Protein AF-A0A3A9G7F7-F1 (afdb_monomer)

Mean predicted aligned error: 10.97 Å

Structure (mmCIF, N/CA/C/O backbone):
data_AF-A0A3A9G7F7-F1
#
_entry.id   AF-A0A3A9G7F7-F1
#
loop_
_atom_site.group_PDB
_atom_site.id
_atom_site.type_symbol
_atom_site.label_atom_id
_atom_site.label_alt_id
_atom_site.label_comp_id
_atom_site.label_asym_id
_atom_site.label_entity_id
_atom_site.label_seq_id
_atom_site.pdbx_PDB_ins_code
_atom_site.Cartn_x
_atom_site.Cartn_y
_atom_site.Cartn_z
_atom_site.occupancy
_atom_site.B_iso_or_equiv
_atom_site.auth_seq_id
_atom_site.auth_comp_id
_atom_site.auth_asym_id
_atom_site.auth_atom_id
_atom_site.pdbx_PDB_model_num
ATOM 1 N N . MET A 1 1 ? -19.427 12.676 11.613 1.00 82.62 1 MET A N 1
ATOM 2 C CA . MET A 1 1 ? -18.306 11.925 10.996 1.00 82.62 1 MET A CA 1
ATOM 3 C C . MET A 1 1 ? -18.629 11.383 9.606 1.00 82.62 1 MET A C 1
ATOM 5 O O . MET A 1 1 ? -17.908 11.758 8.701 1.00 82.62 1 MET A O 1
ATOM 9 N N . LYS A 1 2 ? -19.712 10.617 9.382 1.00 79.88 2 LYS A N 1
ATOM 10 C CA . LYS A 1 2 ? -20.082 10.117 8.034 1.00 79.88 2 LYS A CA 1
ATOM 11 C C . LYS A 1 2 ? -20.243 11.237 6.985 1.00 79.88 2 LYS A C 1
ATOM 13 O O . LYS A 1 2 ? -19.801 11.097 5.860 1.00 79.88 2 LYS A O 1
ATOM 18 N N . ALA A 1 3 ? -20.790 12.395 7.368 1.00 76.25 3 ALA A N 1
ATOM 19 C CA . ALA A 1 3 ? -20.875 13.561 6.478 1.00 76.25 3 ALA A CA 1
ATOM 20 C C . ALA A 1 3 ? -19.501 14.126 6.054 1.00 76.25 3 ALA A C 1
ATOM 22 O O . ALA A 1 3 ? -19.370 14.633 4.946 1.00 76.25 3 ALA A O 1
ATOM 23 N N . LEU A 1 4 ? -18.474 14.010 6.912 1.00 77.81 4 LEU A N 1
ATOM 24 C CA . LEU A 1 4 ? -17.123 14.516 6.632 1.00 77.81 4 LEU A CA 1
ATOM 25 C C . LEU A 1 4 ? -16.429 13.727 5.518 1.00 77.81 4 LEU A C 1
ATOM 27 O O . LEU A 1 4 ? -15.572 14.265 4.830 1.00 77.81 4 LEU A O 1
ATOM 31 N N . GLU A 1 5 ? -16.830 12.473 5.306 1.00 76.88 5 GLU A N 1
ATOM 32 C CA . GLU A 1 5 ? -16.356 11.666 4.183 1.00 76.88 5 GLU A CA 1
ATOM 33 C C . GLU A 1 5 ? -16.772 12.249 2.830 1.00 76.88 5 GLU A C 1
ATOM 35 O O . GLU A 1 5 ? -15.966 12.244 1.907 1.00 76.88 5 GLU A O 1
ATOM 40 N N . TYR A 1 6 ? -17.984 12.804 2.728 1.00 77.31 6 TYR A N 1
ATOM 41 C CA . TYR A 1 6 ? -18.505 13.370 1.479 1.00 77.31 6 TYR A CA 1
ATOM 42 C C . TYR A 1 6 ? -17.908 14.734 1.124 1.00 77.31 6 TYR A C 1
ATOM 44 O O . TYR A 1 6 ? -17.947 15.133 -0.036 1.00 77.31 6 TYR A O 1
ATOM 52 N N . VAL A 1 7 ? -17.378 15.458 2.111 1.00 81.19 7 VAL A N 1
ATOM 53 C CA . VAL A 1 7 ? -16.738 16.769 1.905 1.00 81.19 7 VAL A CA 1
ATOM 54 C C . VAL A 1 7 ? -15.210 16.691 1.905 1.00 81.19 7 VAL A C 1
ATOM 56 O O . VAL A 1 7 ? -14.546 17.651 1.519 1.00 81.19 7 VAL A O 1
ATOM 59 N N . GLY A 1 8 ? -14.644 15.561 2.338 1.00 79.88 8 GLY A N 1
ATOM 60 C CA . GLY A 1 8 ? -13.214 15.289 2.275 1.00 79.88 8 GLY A CA 1
ATOM 61 C C . GLY A 1 8 ? -12.744 15.032 0.844 1.00 79.88 8 GLY A C 1
ATOM 62 O O . GLY A 1 8 ? -13.485 14.545 -0.006 1.00 79.88 8 GLY A O 1
ATOM 63 N N . THR A 1 9 ? -11.477 15.333 0.579 1.00 88.75 9 THR A N 1
ATOM 64 C CA . THR A 1 9 ? -10.821 15.032 -0.700 1.00 88.75 9 THR A CA 1
ATOM 65 C C . THR A 1 9 ? -9.717 14.000 -0.494 1.00 88.75 9 THR A C 1
ATOM 67 O O . THR A 1 9 ? -9.364 13.664 0.634 1.00 88.75 9 THR A O 1
ATOM 70 N N . ILE A 1 10 ? -9.121 13.511 -1.583 1.00 84.31 10 ILE A N 1
ATOM 71 C CA . ILE A 1 10 ? -7.913 12.674 -1.506 1.00 84.31 10 ILE A CA 1
ATOM 72 C C . ILE A 1 10 ? -6.760 13.442 -0.823 1.00 84.31 10 ILE A C 1
ATOM 74 O O . ILE A 1 10 ? -5.997 12.850 -0.068 1.00 84.31 10 ILE A O 1
ATOM 78 N N . GLY A 1 11 ? -6.649 14.758 -1.052 1.00 86.31 11 GLY A N 1
ATOM 79 C CA . GLY A 1 11 ? -5.634 15.622 -0.428 1.00 86.31 11 GLY A CA 1
ATOM 80 C C . GLY A 1 11 ? -5.865 15.905 1.049 1.00 86.31 11 GLY A C 1
ATOM 81 O O . GLY A 1 11 ? -4.909 16.069 1.801 1.00 86.31 11 GLY A O 1
ATOM 82 N N . ASP A 1 12 ? -7.126 15.935 1.462 1.00 91.94 12 ASP A N 1
ATOM 83 C CA . ASP A 1 12 ? -7.528 16.156 2.843 1.00 91.94 12 ASP A CA 1
ATOM 84 C C . ASP A 1 12 ? -8.773 15.314 3.154 1.00 91.94 12 ASP A C 1
ATOM 86 O O . ASP A 1 12 ? -9.906 15.766 2.944 1.00 91.94 12 ASP A O 1
ATOM 90 N N . PRO A 1 13 ? -8.588 14.074 3.642 1.00 91.75 13 PRO A N 1
ATOM 91 C CA . PRO A 1 13 ? -9.695 13.187 3.974 1.00 91.75 13 PRO A CA 1
ATOM 92 C C . PRO A 1 13 ? -10.395 13.564 5.290 1.00 91.75 13 PRO A C 1
ATOM 94 O O . PRO A 1 13 ? -11.262 12.808 5.733 1.00 91.75 13 PRO A O 1
ATOM 97 N N . ARG A 1 14 ? -10.020 14.684 5.937 1.00 94.31 14 ARG A N 1
ATOM 98 C CA . ARG A 1 14 ? -10.615 15.191 7.187 1.00 94.31 14 ARG A CA 1
ATOM 99 C C . ARG A 1 14 ? -10.543 14.211 8.364 1.00 94.31 14 ARG A C 1
ATOM 101 O O . ARG A 1 14 ? -11.384 14.238 9.261 1.00 94.31 14 ARG A O 1
ATOM 108 N N . VAL A 1 15 ? -9.530 13.338 8.405 1.00 94.94 15 VAL A N 1
ATOM 109 C CA . VAL A 1 15 ? -9.433 12.278 9.430 1.00 94.94 15 VAL A CA 1
ATOM 110 C C . VAL A 1 15 ? -9.343 12.829 10.855 1.00 94.94 15 VAL A C 1
ATOM 112 O O . VAL A 1 15 ? -9.968 12.273 11.756 1.00 9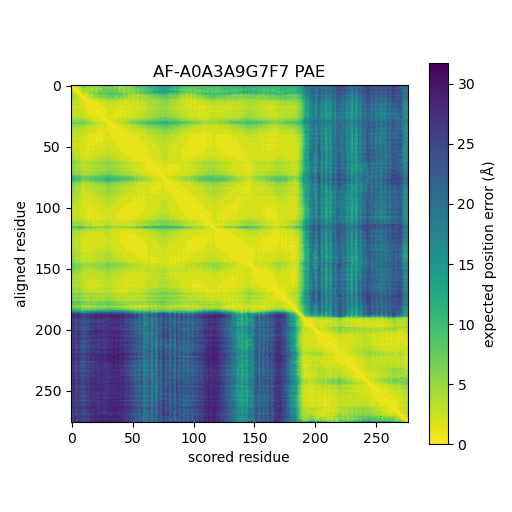4.94 15 VAL A O 1
ATOM 115 N N . GLY A 1 16 ? -8.643 13.946 11.075 1.00 93.75 16 GLY A N 1
ATOM 116 C CA . GLY A 1 16 ? -8.580 14.579 12.400 1.00 93.75 16 GLY A CA 1
ATOM 117 C C . GLY A 1 16 ? -9.956 15.014 12.925 1.00 93.75 16 GLY A C 1
ATOM 118 O O . GLY A 1 16 ? -10.298 14.775 14.088 1.00 93.75 16 GLY A O 1
ATOM 119 N N . GLU A 1 17 ? -10.785 15.587 12.052 1.00 94.69 17 GLU A N 1
ATOM 120 C CA . GLU A 1 17 ? -12.163 15.973 12.375 1.00 94.69 17 GLU A CA 1
ATOM 121 C C . GLU A 1 17 ? -13.053 14.742 12.567 1.00 94.69 17 GLU A C 1
ATOM 123 O O . GLU A 1 17 ? -13.828 14.682 13.518 1.00 94.69 17 GLU A O 1
ATOM 128 N N . VAL A 1 18 ? -12.895 13.718 11.720 1.00 95.88 18 VAL A N 1
ATOM 129 C CA . VAL A 1 18 ? -13.596 12.432 11.851 1.00 95.88 18 VAL A CA 1
ATOM 130 C C . VAL A 1 18 ? -13.351 11.807 13.224 1.00 95.88 18 VAL A C 1
ATOM 132 O O . VAL A 1 18 ? -14.318 11.423 13.884 1.00 95.88 18 VAL A O 1
ATOM 135 N N . VAL A 1 19 ? -12.090 11.750 13.668 1.00 96.62 19 VAL A N 1
ATOM 136 C CA . VAL A 1 19 ? -11.718 11.185 14.972 1.00 96.62 19 VAL A CA 1
ATOM 137 C C . VAL A 1 19 ? -12.281 12.022 16.121 1.00 96.62 19 VAL A C 1
ATOM 139 O O . VAL A 1 19 ? -12.816 11.472 17.083 1.00 96.62 19 VAL A O 1
ATOM 142 N N . THR A 1 20 ? -12.204 13.351 16.023 1.00 96.81 20 THR A N 1
ATOM 143 C CA . THR A 1 20 ? -12.773 14.257 17.033 1.00 96.81 20 THR A CA 1
ATOM 144 C C . THR A 1 20 ? -14.287 14.075 17.149 1.00 96.81 20 THR A C 1
ATOM 146 O O . THR A 1 20 ? -14.810 13.872 18.244 1.00 96.81 20 THR A O 1
ATOM 149 N N . CYS A 1 21 ? -15.004 14.070 16.023 1.00 95.75 21 CYS A N 1
ATOM 150 C CA . CYS A 1 21 ? -16.450 13.881 16.011 1.00 95.75 21 CYS A CA 1
ATOM 151 C C . CYS A 1 21 ? -16.870 12.523 16.578 1.00 95.75 21 CYS A C 1
ATOM 153 O O . CYS A 1 21 ? -17.850 12.469 17.315 1.00 95.75 21 CYS A O 1
ATOM 155 N N . GLY A 1 22 ? -16.174 11.434 16.238 1.00 96.81 22 GLY A N 1
ATOM 156 C CA . GLY A 1 22 ? -16.536 10.115 16.757 1.00 96.81 22 GLY A CA 1
ATOM 157 C C . GLY A 1 22 ? -16.219 9.961 18.247 1.00 96.81 22 GLY A C 1
ATOM 158 O O . GLY A 1 22 ? -17.022 9.387 18.974 1.00 96.81 22 GLY A O 1
ATOM 159 N N . LYS A 1 23 ? -15.124 10.558 18.745 1.00 96.44 23 LYS A N 1
ATOM 160 C CA . LYS A 1 23 ? -14.861 10.636 20.195 1.00 96.44 23 LYS A CA 1
ATOM 161 C C . LYS A 1 23 ? -15.972 11.384 20.932 1.00 96.44 23 LYS A C 1
ATOM 163 O O . LYS A 1 23 ? -16.477 10.881 21.931 1.00 96.44 23 LYS A O 1
ATOM 168 N N . ASN A 1 24 ? -16.397 12.531 20.403 1.00 96.88 24 ASN A N 1
ATOM 169 C CA . ASN A 1 24 ? -17.503 13.295 20.980 1.00 96.88 24 ASN A CA 1
ATOM 170 C C . ASN A 1 24 ? -18.817 12.500 20.939 1.00 96.88 24 ASN A C 1
ATOM 172 O O . ASN A 1 24 ? -19.556 12.506 21.917 1.00 96.88 24 ASN A O 1
ATOM 176 N N . ALA A 1 25 ? -19.093 11.777 19.848 1.00 96.81 25 ALA A N 1
ATOM 177 C CA . ALA A 1 25 ? -20.285 10.935 19.747 1.00 96.81 25 ALA A CA 1
ATOM 178 C C . ALA A 1 25 ? -20.331 9.875 20.860 1.00 96.81 25 ALA A C 1
ATOM 180 O O . ALA A 1 25 ? -21.357 9.734 21.513 1.00 96.81 25 ALA A O 1
ATOM 181 N N . ILE A 1 26 ? -19.212 9.196 21.134 1.00 96.69 26 ILE A N 1
ATOM 182 C CA . ILE A 1 26 ? -19.116 8.214 22.227 1.00 96.69 26 ILE A CA 1
ATOM 183 C C . ILE A 1 26 ? -19.247 8.890 23.598 1.00 96.69 26 ILE A C 1
ATOM 185 O O . ILE A 1 26 ? -19.924 8.376 24.487 1.00 96.69 26 ILE A O 1
ATOM 189 N N . GLN A 1 27 ? -18.588 10.036 23.787 1.00 96.75 27 GLN A N 1
ATOM 190 C CA . GLN A 1 27 ? -18.561 10.741 25.069 1.00 96.75 27 GLN A CA 1
ATOM 191 C C . GLN A 1 27 ? -19.947 11.236 25.495 1.00 96.75 27 GLN A C 1
ATOM 193 O O . GLN A 1 27 ? -20.276 11.154 26.677 1.00 96.75 27 GLN A O 1
ATOM 198 N N . TYR A 1 28 ? -20.727 11.762 24.550 1.00 96.94 28 TYR A N 1
ATOM 199 C CA . TYR A 1 28 ? -22.024 12.387 24.813 1.00 96.94 28 TYR A CA 1
ATOM 200 C C . TYR A 1 28 ? -23.224 11.477 24.508 1.00 96.94 28 TYR A C 1
ATOM 202 O O . TYR A 1 28 ? -24.364 11.930 24.608 1.00 96.94 28 TYR A O 1
ATOM 210 N N . ALA A 1 29 ? -22.995 10.213 24.140 1.00 96.62 29 ALA A N 1
ATOM 211 C CA . ALA A 1 29 ? -24.063 9.225 24.035 1.00 96.62 29 ALA A CA 1
ATOM 212 C C . ALA A 1 29 ? -24.704 8.975 25.410 1.00 96.62 29 ALA A C 1
ATOM 214 O O . ALA A 1 29 ? -24.007 8.913 26.426 1.00 96.62 29 ALA A O 1
ATOM 215 N N . SER A 1 30 ? -26.029 8.811 25.434 1.00 95.75 30 SER A N 1
ATOM 216 C CA . SER A 1 30 ? -26.751 8.378 26.631 1.00 95.75 30 SER A CA 1
ATOM 217 C C . SER A 1 30 ? -26.325 6.963 27.034 1.00 95.75 30 SER A C 1
ATOM 219 O O . SER A 1 30 ? -25.887 6.180 26.187 1.00 95.75 30 SER A O 1
ATOM 221 N N . ASP A 1 31 ? -26.446 6.624 28.320 1.00 95.00 31 ASP A N 1
ATOM 222 C CA . ASP A 1 31 ? -25.946 5.348 28.853 1.00 95.00 31 ASP A CA 1
ATOM 223 C C . ASP A 1 31 ? -26.541 4.125 28.133 1.00 95.00 31 ASP A C 1
ATOM 225 O O . ASP A 1 31 ? -25.825 3.161 27.872 1.00 95.00 31 ASP A O 1
ATOM 229 N N . ASP A 1 32 ? -27.811 4.197 27.722 1.00 95.50 32 ASP A N 1
ATOM 230 C CA . ASP A 1 32 ? -28.508 3.154 26.960 1.00 95.50 32 ASP A CA 1
ATOM 231 C C . ASP A 1 32 ? -27.982 2.976 25.523 1.00 95.50 32 ASP A C 1
ATOM 233 O O . ASP A 1 32 ? -28.138 1.904 24.945 1.00 95.50 32 ASP A O 1
ATOM 237 N N . LYS A 1 33 ? -27.325 3.995 24.950 1.00 95.75 33 LYS A N 1
ATOM 238 C CA . LYS A 1 33 ? -26.822 3.998 23.560 1.00 95.75 33 LYS A CA 1
ATOM 239 C C . LYS A 1 33 ? -25.307 3.977 23.445 1.00 95.75 33 LYS A C 1
ATOM 241 O O . LYS A 1 33 ? -24.770 3.962 22.334 1.00 95.75 33 LYS A O 1
ATOM 246 N N . LYS A 1 34 ? -24.595 4.018 24.567 1.00 94.88 34 LYS A N 1
ATOM 247 C CA . LYS A 1 34 ? -23.146 4.220 24.584 1.00 94.88 34 LYS A CA 1
ATOM 248 C C . LYS A 1 34 ? -22.390 3.090 23.894 1.00 94.88 34 LYS A C 1
ATOM 250 O O . LYS A 1 34 ? -21.516 3.356 23.074 1.00 94.88 34 LYS A O 1
ATOM 255 N N . GLU A 1 35 ? -22.767 1.845 24.174 1.00 94.31 35 GLU A N 1
ATOM 256 C CA . GLU A 1 35 ? -22.143 0.665 23.566 1.00 94.31 35 GLU A CA 1
ATOM 257 C C . GLU A 1 35 ? -22.422 0.575 22.058 1.00 94.31 35 GLU A C 1
ATOM 259 O O . GLU A 1 35 ? -21.514 0.310 21.271 1.00 94.31 35 GLU A O 1
ATOM 264 N N . GLU A 1 36 ? -23.663 0.837 21.639 1.00 95.81 36 GLU A N 1
ATOM 265 C CA . GLU A 1 36 ? -24.046 0.858 20.223 1.00 95.81 36 GLU A CA 1
ATOM 266 C C . GLU A 1 36 ? -23.282 1.950 19.462 1.00 95.81 36 GLU A C 1
ATOM 268 O O . GLU A 1 36 ? -22.672 1.684 18.427 1.00 95.81 36 GLU A O 1
ATOM 273 N N . THR A 1 37 ? -23.232 3.162 20.022 1.00 96.81 37 THR A N 1
ATOM 274 C CA . THR A 1 37 ? -22.519 4.301 19.427 1.00 96.81 37 THR A CA 1
ATOM 275 C C . THR A 1 37 ? -21.027 4.009 19.287 1.00 96.81 37 THR A C 1
ATOM 277 O O . THR A 1 37 ? -20.430 4.277 18.245 1.00 96.81 37 THR A O 1
ATOM 280 N N . GLU A 1 38 ? -20.412 3.431 20.320 1.00 96.44 38 GLU A N 1
ATOM 281 C CA . GLU A 1 38 ? -19.013 3.010 20.284 1.00 96.44 38 GLU A CA 1
ATOM 282 C C . GLU A 1 38 ? -18.758 2.002 19.158 1.00 96.44 38 GLU A C 1
ATOM 284 O O . GLU A 1 38 ? -17.806 2.161 18.385 1.00 96.44 38 GLU A O 1
ATOM 289 N N . LYS A 1 39 ? -19.648 1.012 19.012 1.00 95.75 39 LYS A N 1
ATOM 290 C CA . LYS A 1 39 ? -19.549 0.013 17.950 1.00 95.75 39 LYS A CA 1
ATOM 291 C C . LYS A 1 39 ? -19.606 0.640 16.559 1.00 95.75 39 LYS A C 1
ATOM 293 O O . LYS A 1 39 ? -18.751 0.367 15.714 1.00 95.75 39 LYS A O 1
ATOM 298 N N . GLU A 1 40 ? -20.565 1.531 16.326 1.00 96.50 40 GLU A N 1
ATOM 299 C CA . GLU A 1 40 ? -20.690 2.224 15.043 1.00 96.50 40 GLU A CA 1
ATOM 300 C C . GLU A 1 40 ? -19.460 3.076 14.704 1.00 96.50 40 GLU A C 1
ATOM 302 O O . GLU A 1 40 ? -18.989 3.070 13.561 1.00 96.50 40 GLU A O 1
ATOM 307 N N . VAL A 1 41 ? -18.929 3.806 15.689 1.00 97.88 41 VAL A N 1
ATOM 308 C CA . VAL A 1 41 ? -17.779 4.701 15.508 1.00 97.88 41 VAL A CA 1
ATOM 309 C C . VAL A 1 41 ? -16.519 3.909 15.164 1.00 97.88 41 VAL A C 1
ATOM 311 O O . VAL A 1 41 ? -15.840 4.239 14.188 1.00 97.88 41 VAL A O 1
ATOM 314 N N . TYR A 1 42 ? -16.211 2.849 15.913 1.00 98.12 42 TYR A N 1
ATOM 315 C CA . TYR A 1 42 ? -15.004 2.052 15.676 1.00 98.12 42 TYR A CA 1
ATOM 316 C C . TYR A 1 42 ? -15.081 1.241 14.388 1.00 98.12 42 TYR A C 1
ATOM 318 O O . TYR A 1 42 ? -14.116 1.234 13.618 1.00 98.12 42 TYR A O 1
ATOM 326 N N . LYS A 1 43 ? -16.240 0.647 14.081 1.00 97.62 43 LYS A N 1
ATOM 327 C CA . LYS A 1 43 ? -16.469 0.004 12.784 1.00 97.62 43 LYS A CA 1
ATOM 328 C C . LYS A 1 43 ? -16.236 0.977 11.631 1.00 97.62 43 LYS A C 1
ATOM 330 O O . LYS A 1 43 ? -15.578 0.621 10.650 1.00 97.62 43 LYS A O 1
ATOM 335 N N . TYR A 1 44 ? -16.735 2.208 11.749 1.00 97.56 44 TYR A N 1
ATOM 336 C CA . TYR A 1 44 ? -16.510 3.234 10.736 1.00 97.56 44 TYR A CA 1
ATOM 337 C C . TYR A 1 44 ? -15.027 3.601 10.611 1.00 97.56 44 TYR A C 1
ATOM 339 O O . TYR A 1 44 ? -14.538 3.692 9.489 1.00 97.56 44 TYR A O 1
ATOM 347 N N . TYR A 1 45 ? -14.291 3.780 11.715 1.00 98.25 45 TYR A N 1
ATOM 348 C CA . TYR A 1 45 ? -12.854 4.080 11.646 1.00 98.25 45 TYR A CA 1
ATOM 349 C C . TYR A 1 45 ? -12.072 2.995 10.907 1.00 98.25 45 TYR A C 1
ATOM 351 O O . TYR A 1 45 ? -11.305 3.321 10.004 1.00 98.25 45 TYR A O 1
ATOM 359 N N . LEU A 1 46 ? -12.298 1.721 11.237 1.00 98.56 46 LEU A N 1
ATOM 360 C CA . LEU A 1 46 ? -11.613 0.603 10.582 1.00 98.56 46 LEU A CA 1
ATOM 361 C C . LEU A 1 46 ? -11.995 0.486 9.102 1.00 98.56 46 LEU A C 1
ATOM 363 O O . LEU A 1 46 ? -11.122 0.344 8.249 1.00 98.56 46 LEU A O 1
ATOM 367 N N . SER A 1 47 ? -13.286 0.617 8.786 1.00 97.75 47 SER A N 1
ATOM 368 C CA . SER A 1 47 ? -13.770 0.576 7.399 1.00 97.75 47 SER A CA 1
ATOM 369 C C . SER A 1 47 ? -13.185 1.724 6.578 1.00 97.75 47 SER A C 1
ATOM 371 O O . SER A 1 47 ? -12.721 1.524 5.460 1.00 97.75 47 SER A O 1
ATOM 373 N N . ARG A 1 48 ? -13.135 2.932 7.150 1.00 97.06 48 ARG A N 1
ATOM 374 C CA . ARG A 1 48 ? -12.554 4.100 6.489 1.00 97.06 48 ARG A CA 1
ATOM 375 C C . ARG A 1 48 ? -11.040 3.962 6.332 1.00 97.06 48 ARG A C 1
ATOM 377 O O . ARG A 1 48 ? -10.525 4.332 5.283 1.00 97.06 48 ARG A O 1
ATOM 384 N N . ALA A 1 49 ? -10.334 3.405 7.319 1.00 98.50 49 ALA A N 1
ATOM 385 C CA . ALA A 1 49 ? -8.906 3.103 7.206 1.00 98.50 49 ALA A CA 1
ATOM 386 C C . ALA A 1 49 ? -8.628 2.156 6.030 1.00 98.50 49 ALA A C 1
ATOM 388 O O . ALA A 1 49 ? -7.728 2.422 5.232 1.00 98.50 49 ALA A O 1
ATOM 389 N N . LEU A 1 50 ? -9.441 1.103 5.885 1.00 98.44 50 LEU A N 1
ATOM 390 C CA . LEU A 1 50 ? -9.356 0.179 4.757 1.00 98.44 50 LEU A CA 1
ATOM 391 C C . LEU A 1 50 ? -9.579 0.910 3.429 1.00 98.44 50 LEU A C 1
ATOM 393 O O . LEU A 1 50 ? -8.733 0.818 2.545 1.00 98.44 50 LEU A O 1
ATOM 397 N N . SER A 1 51 ? -10.654 1.696 3.307 1.00 97.25 51 SER A N 1
ATOM 398 C CA . SER A 1 51 ? -10.955 2.451 2.083 1.00 97.25 51 SER A CA 1
ATOM 399 C C . SER A 1 51 ? -9.826 3.402 1.676 1.00 97.25 51 SER A C 1
ATOM 401 O O . SER A 1 51 ? -9.490 3.485 0.497 1.00 97.25 51 SER A O 1
ATOM 403 N N . LEU A 1 52 ? -9.206 4.103 2.633 1.00 97.88 52 LEU A N 1
ATOM 404 C CA . LEU A 1 52 ? -8.073 4.988 2.342 1.00 97.88 52 LEU A CA 1
ATOM 405 C C . LEU A 1 52 ? -6.862 4.214 1.804 1.00 97.88 52 LEU A C 1
ATOM 407 O O . LEU A 1 52 ? -6.225 4.675 0.858 1.00 97.88 52 LEU A O 1
ATOM 411 N N . LEU A 1 53 ? -6.559 3.038 2.365 1.00 98.56 53 LEU A N 1
ATOM 412 C CA . LEU A 1 53 ? -5.473 2.189 1.868 1.00 98.56 53 LEU A CA 1
ATOM 413 C C . LEU A 1 53 ? -5.792 1.565 0.508 1.00 98.56 53 LEU A C 1
ATOM 415 O O . LEU A 1 53 ? -4.885 1.448 -0.312 1.00 98.56 53 LEU A O 1
ATOM 419 N N . VAL A 1 54 ? -7.048 1.196 0.240 1.00 97.81 54 VAL A N 1
ATOM 420 C CA . VAL A 1 54 ? -7.478 0.707 -1.081 1.00 97.81 54 VAL A CA 1
ATOM 421 C C . VAL A 1 54 ? -7.250 1.787 -2.137 1.00 97.81 54 VAL A C 1
ATOM 423 O O . VAL A 1 54 ? -6.533 1.537 -3.100 1.00 97.81 54 VAL A O 1
ATOM 426 N N . ILE A 1 55 ? -7.737 3.012 -1.902 1.00 96.69 55 ILE A N 1
ATOM 427 C CA . ILE A 1 55 ? -7.520 4.154 -2.808 1.00 96.69 55 ILE A CA 1
ATOM 428 C C . ILE A 1 55 ? -6.021 4.401 -3.019 1.00 96.69 55 ILE A C 1
ATOM 430 O O . ILE A 1 55 ? -5.572 4.599 -4.150 1.00 96.69 55 ILE A O 1
ATOM 434 N N . ALA A 1 56 ? -5.236 4.366 -1.935 1.00 98.06 56 ALA A N 1
ATOM 435 C CA . ALA A 1 56 ? -3.791 4.537 -2.012 1.00 98.06 56 ALA A CA 1
ATOM 436 C C . ALA A 1 56 ? -3.125 3.451 -2.868 1.00 98.06 56 ALA A C 1
ATOM 438 O O . ALA A 1 56 ? -2.285 3.750 -3.714 1.00 98.06 56 ALA A O 1
ATOM 439 N N . THR A 1 57 ? -3.529 2.195 -2.680 1.00 97.75 57 THR A N 1
ATOM 440 C CA . THR A 1 57 ? -2.990 1.038 -3.403 1.00 97.75 57 THR A CA 1
ATOM 441 C C . THR A 1 57 ? -3.336 1.101 -4.887 1.00 97.75 57 THR A C 1
ATOM 443 O O . THR A 1 57 ? -2.448 0.957 -5.723 1.00 97.75 57 THR A O 1
ATOM 446 N N . GLU A 1 58 ? -4.596 1.379 -5.230 1.00 95.00 58 GLU A N 1
ATOM 447 C CA . GLU A 1 58 ? -5.045 1.515 -6.621 1.00 95.00 58 GLU A CA 1
ATOM 448 C C . GLU A 1 58 ? -4.238 2.580 -7.367 1.00 95.00 58 GLU A C 1
ATOM 450 O O . GLU A 1 58 ? -3.756 2.340 -8.472 1.00 95.00 58 GLU A O 1
ATOM 455 N N . LYS A 1 59 ? -4.025 3.745 -6.745 1.00 96.62 59 LYS A N 1
ATOM 456 C CA . LYS A 1 59 ? -3.271 4.842 -7.362 1.00 96.62 59 LYS A CA 1
ATOM 457 C C . LYS A 1 59 ? -1.771 4.595 -7.440 1.00 96.62 59 LYS A C 1
ATOM 459 O O . LYS A 1 59 ? -1.141 5.034 -8.399 1.00 96.62 59 LYS A O 1
ATOM 464 N N . ILE A 1 60 ? -1.193 3.891 -6.472 1.00 96.94 60 ILE A N 1
ATOM 465 C CA . ILE A 1 60 ? 0.207 3.463 -6.553 1.00 96.94 60 ILE A CA 1
ATOM 466 C C . ILE A 1 60 ? 0.411 2.449 -7.685 1.00 96.94 60 ILE A C 1
ATOM 468 O O . ILE A 1 60 ? 1.408 2.553 -8.405 1.00 96.94 60 ILE A O 1
ATOM 472 N N . ASN A 1 61 ? -0.540 1.535 -7.880 1.00 91.56 61 ASN A N 1
ATOM 473 C CA . ASN A 1 61 ? -0.492 0.509 -8.923 1.00 91.56 61 ASN A CA 1
ATOM 474 C C . ASN A 1 61 ? -0.867 1.041 -10.318 1.00 91.56 61 ASN A C 1
ATOM 476 O O . ASN A 1 61 ? -0.541 0.412 -11.326 1.00 91.56 61 ASN A O 1
ATOM 480 N N . ASP A 1 62 ? -1.489 2.218 -10.401 1.00 91.19 62 ASP A N 1
ATOM 481 C CA . ASP A 1 62 ? -1.723 2.945 -11.650 1.00 91.19 62 ASP A CA 1
ATOM 482 C C . ASP A 1 62 ? -0.404 3.538 -12.186 1.00 91.19 62 ASP A C 1
ATOM 484 O O . ASP A 1 62 ? 0.047 4.630 -11.813 1.00 91.19 62 ASP A O 1
ATOM 488 N N . VAL A 1 63 ? 0.278 2.748 -13.018 1.00 89.06 63 VAL A N 1
ATOM 489 C CA . VAL A 1 63 ? 1.648 3.016 -13.484 1.00 89.06 63 VAL A CA 1
ATOM 490 C C . VAL A 1 63 ? 1.756 3.284 -14.984 1.00 89.06 63 VAL A C 1
ATOM 492 O O . VAL A 1 63 ? 2.863 3.494 -15.479 1.00 89.06 63 VAL A O 1
ATOM 495 N N . GLU A 1 64 ? 0.656 3.275 -15.736 1.00 84.25 64 GLU A N 1
ATOM 496 C CA . GLU A 1 64 ? 0.709 3.405 -17.199 1.00 84.25 64 GLU A CA 1
ATOM 497 C C . GLU A 1 64 ? 1.313 4.752 -17.619 1.00 84.25 64 GLU A C 1
ATOM 499 O O . GLU A 1 64 ? 2.329 4.800 -18.321 1.00 84.25 64 GLU A O 1
ATOM 504 N N . GLN A 1 65 ? 0.765 5.850 -17.094 1.00 86.31 65 GLN A N 1
ATOM 505 C CA . GLN A 1 65 ? 1.277 7.194 -17.359 1.00 86.31 65 GLN A CA 1
ATOM 506 C C . GLN A 1 65 ? 2.709 7.379 -16.830 1.00 86.31 65 GLN A C 1
ATOM 508 O O . GLN A 1 65 ? 3.525 8.065 -17.453 1.00 86.31 65 GLN A O 1
ATOM 513 N N . LEU A 1 66 ? 3.050 6.736 -15.709 1.00 88.75 66 LEU A N 1
ATOM 514 C CA . LEU A 1 66 ? 4.399 6.772 -15.141 1.00 88.75 66 LEU A CA 1
ATOM 515 C C . LEU A 1 66 ? 5.418 6.112 -16.084 1.00 88.75 66 LEU A C 1
ATOM 517 O O . LEU A 1 66 ? 6.475 6.685 -16.354 1.00 88.75 66 LEU A O 1
ATOM 521 N N . LYS A 1 67 ? 5.084 4.939 -16.639 1.00 79.06 67 LYS A N 1
ATOM 522 C CA . LYS A 1 67 ? 5.915 4.230 -17.625 1.00 79.06 67 LYS A CA 1
ATOM 523 C C . LYS A 1 67 ? 6.090 5.053 -18.905 1.00 79.06 67 LYS A C 1
ATOM 525 O O . LYS A 1 67 ? 7.215 5.183 -19.387 1.00 79.06 67 LYS A O 1
ATOM 530 N N . GLN A 1 68 ? 5.019 5.661 -19.421 1.00 76.75 68 GLN A N 1
ATOM 531 C CA . GLN A 1 68 ? 5.082 6.551 -20.592 1.00 76.75 68 GLN A CA 1
ATOM 532 C C . GLN A 1 68 ? 5.953 7.792 -20.326 1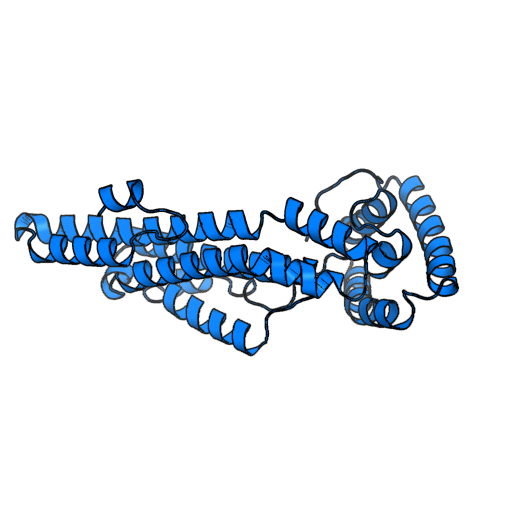.00 76.75 68 GLN A C 1
ATOM 534 O O . GLN A 1 68 ? 6.757 8.198 -21.171 1.00 76.75 68 GLN A O 1
ATOM 539 N N . THR A 1 69 ? 5.850 8.367 -19.125 1.00 80.56 69 THR A N 1
ATOM 540 C CA . THR A 1 69 ? 6.681 9.498 -18.683 1.00 80.56 69 THR A CA 1
ATOM 541 C C . THR A 1 69 ? 8.159 9.110 -18.651 1.00 80.56 69 THR A C 1
ATOM 543 O O . THR A 1 69 ? 8.999 9.825 -19.205 1.00 80.56 69 THR A O 1
ATOM 546 N N . PHE A 1 70 ? 8.482 7.940 -18.089 1.00 74.06 70 PHE A N 1
ATOM 547 C CA . PHE A 1 70 ? 9.845 7.410 -18.094 1.00 74.06 70 PHE A CA 1
ATOM 548 C C . PHE A 1 70 ? 10.387 7.227 -19.513 1.00 74.06 70 PHE A C 1
ATOM 550 O O . PHE A 1 70 ? 11.493 7.684 -19.806 1.00 74.06 70 PHE A O 1
ATOM 557 N N . GLN A 1 71 ? 9.610 6.608 -20.408 1.00 72.69 71 GLN A N 1
ATOM 558 C CA . GLN A 1 71 ? 9.993 6.418 -21.810 1.00 72.69 71 GLN A CA 1
ATOM 559 C C . GLN A 1 71 ? 10.267 7.757 -22.503 1.00 72.69 71 GLN A C 1
ATOM 561 O O . GLN A 1 71 ? 11.304 7.916 -23.147 1.00 72.69 71 GLN A O 1
ATOM 566 N N . THR A 1 72 ? 9.393 8.745 -22.303 1.00 77.50 72 THR A N 1
ATOM 567 C CA . THR A 1 72 ? 9.546 10.095 -22.863 1.00 77.50 72 THR A CA 1
ATOM 568 C C . THR A 1 72 ? 10.843 10.751 -22.389 1.00 77.50 72 THR A C 1
ATOM 570 O O . THR A 1 72 ? 11.621 11.261 -23.198 1.00 77.50 72 THR A O 1
ATOM 573 N N . PHE A 1 73 ? 11.146 10.691 -21.088 1.00 71.94 73 PHE A N 1
ATOM 574 C CA . PHE A 1 73 ? 12.408 11.223 -20.576 1.00 71.94 73 PHE A CA 1
ATOM 575 C C . PHE A 1 73 ? 13.629 10.416 -21.029 1.00 71.94 73 PHE A C 1
ATOM 577 O O . PHE A 1 73 ? 14.686 11.009 -21.244 1.00 71.94 73 PHE A O 1
ATOM 584 N N . ALA A 1 74 ? 13.502 9.102 -21.220 1.00 63.34 74 ALA A N 1
ATOM 585 C CA . ALA A 1 74 ? 14.581 8.242 -21.700 1.00 63.34 74 ALA A CA 1
ATOM 586 C C . ALA A 1 74 ? 14.971 8.529 -23.156 1.00 63.34 74 ALA A C 1
ATOM 588 O O . ALA A 1 74 ? 16.160 8.457 -23.472 1.00 63.34 74 ALA A O 1
ATOM 589 N N . VAL A 1 75 ? 14.009 8.912 -24.009 1.00 66.94 75 VAL A N 1
ATOM 590 C CA . VAL A 1 75 ? 14.276 9.381 -25.383 1.00 66.94 75 VAL A CA 1
ATOM 591 C C . VAL A 1 75 ? 15.157 10.632 -25.373 1.00 66.94 75 VAL A C 1
ATOM 593 O O . VAL A 1 75 ? 16.070 10.743 -26.188 1.00 66.94 75 VAL A O 1
ATOM 596 N N . VAL A 1 76 ? 14.930 11.550 -24.427 1.00 73.50 76 VAL A N 1
ATOM 597 C CA . VAL A 1 76 ? 15.737 12.773 -24.281 1.00 73.50 76 VAL A CA 1
ATOM 598 C C . VAL A 1 76 ? 17.098 12.472 -23.646 1.00 73.50 76 VAL A C 1
ATOM 600 O O . VAL A 1 76 ? 18.132 12.916 -24.138 1.00 73.50 76 VAL A O 1
ATOM 603 N N . SER A 1 77 ? 17.115 11.742 -22.528 1.00 71.69 77 SER A N 1
ATOM 604 C CA . SER A 1 77 ? 18.341 11.322 -21.848 1.00 71.69 77 SER A CA 1
ATOM 605 C C . SER A 1 77 ? 18.092 10.132 -20.928 1.00 71.69 77 SER A C 1
ATOM 607 O O . SER A 1 77 ? 17.562 10.261 -19.822 1.00 71.69 77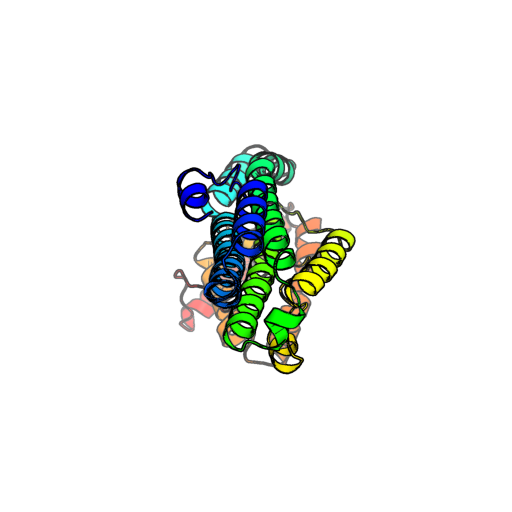 SER A O 1
ATOM 609 N N . ALA A 1 78 ? 18.600 8.968 -21.330 1.00 63.75 78 ALA A N 1
ATOM 610 C CA . ALA A 1 78 ? 18.573 7.763 -20.506 1.00 63.75 78 ALA A CA 1
ATOM 611 C C . ALA A 1 78 ? 19.317 7.915 -19.162 1.00 63.75 78 ALA A C 1
ATOM 613 O O . ALA A 1 78 ? 19.026 7.177 -18.225 1.00 63.75 78 ALA A O 1
ATOM 614 N N . LEU A 1 79 ? 20.275 8.848 -19.046 1.00 58.66 79 LEU A N 1
ATOM 615 C CA . LEU A 1 79 ? 21.019 9.068 -17.799 1.00 58.66 79 LEU A CA 1
ATOM 616 C C . LEU A 1 79 ? 20.165 9.772 -16.735 1.00 58.66 79 LEU A C 1
ATOM 618 O O . LEU A 1 79 ? 20.312 9.479 -15.553 1.00 58.66 79 LEU A O 1
ATOM 622 N N . THR A 1 80 ? 19.286 10.691 -17.144 1.00 70.88 80 THR A N 1
ATOM 623 C CA . THR A 1 80 ? 18.483 11.512 -16.221 1.00 70.88 80 THR A CA 1
ATOM 624 C C . THR A 1 80 ? 17.011 11.108 -16.166 1.00 70.88 80 THR A C 1
ATOM 626 O O . THR A 1 80 ? 16.275 11.628 -15.327 1.00 70.88 80 THR A O 1
ATOM 629 N N . ALA A 1 81 ? 16.579 10.161 -17.006 1.00 62.72 81 ALA A N 1
ATOM 630 C CA . ALA A 1 81 ? 15.196 9.695 -17.077 1.00 62.72 81 ALA A CA 1
ATOM 631 C C . ALA A 1 81 ? 14.639 9.238 -15.726 1.00 62.72 81 ALA A C 1
ATOM 633 O O . ALA A 1 81 ? 13.550 9.664 -15.347 1.00 62.72 81 ALA A O 1
ATOM 634 N N . GLY A 1 82 ? 15.404 8.445 -14.968 1.00 74.50 82 GLY A N 1
ATOM 635 C CA . GLY A 1 82 ? 14.982 7.973 -13.647 1.00 74.50 82 GLY A CA 1
ATOM 636 C C . GLY A 1 82 ? 14.714 9.125 -12.674 1.00 74.50 82 GLY A C 1
ATOM 637 O O . GLY A 1 82 ? 13.620 9.247 -12.132 1.00 74.50 82 GLY A O 1
ATOM 638 N N . GLN A 1 83 ? 15.675 10.044 -12.536 1.00 79.12 83 GLN A N 1
ATOM 639 C CA . GLN A 1 83 ? 15.552 11.200 -11.642 1.00 79.12 83 GLN A CA 1
ATOM 640 C C . GLN A 1 83 ? 14.386 12.124 -12.030 1.00 79.12 83 GLN A C 1
ATOM 642 O O . GLN A 1 83 ? 13.648 12.577 -11.158 1.00 79.12 83 GLN A O 1
ATOM 647 N N . ARG A 1 84 ? 14.196 12.396 -13.327 1.00 79.06 84 ARG A N 1
ATOM 648 C CA . ARG A 1 84 ? 13.099 13.254 -13.809 1.00 79.06 84 ARG A CA 1
ATOM 649 C C . ARG A 1 84 ? 11.730 12.609 -13.609 1.00 79.06 84 ARG A C 1
ATOM 651 O O . ARG A 1 84 ? 10.793 13.289 -13.207 1.00 79.06 84 ARG A O 1
ATOM 658 N N . THR A 1 85 ? 11.634 11.301 -13.840 1.00 83.75 85 THR A N 1
ATOM 659 C CA . THR A 1 85 ? 10.404 10.535 -13.599 1.00 83.75 85 THR A CA 1
ATOM 660 C C . THR A 1 85 ? 10.054 10.539 -12.116 1.00 83.75 85 THR A C 1
ATOM 662 O O . THR A 1 85 ? 8.926 10.853 -11.763 1.00 83.75 85 THR A O 1
ATOM 665 N N . MET A 1 86 ? 11.036 10.291 -11.243 1.00 90.56 86 MET A N 1
ATOM 666 C CA . MET A 1 86 ? 10.857 10.365 -9.792 1.00 90.56 86 MET A CA 1
ATOM 667 C C . MET A 1 86 ? 10.373 11.750 -9.344 1.00 90.56 86 MET A C 1
ATOM 669 O O . MET A 1 86 ? 9.477 11.852 -8.511 1.00 90.56 86 MET A O 1
ATOM 673 N N . GLN A 1 87 ? 10.942 12.827 -9.897 1.00 94.81 87 GLN A N 1
ATOM 674 C CA . GLN A 1 87 ? 10.515 14.186 -9.567 1.00 94.81 87 GLN A CA 1
ATOM 675 C C . GLN A 1 87 ? 9.053 14.429 -9.969 1.00 94.81 87 GLN A C 1
ATOM 677 O O . GLN A 1 87 ? 8.291 14.962 -9.164 1.00 94.81 87 GLN A O 1
ATOM 682 N N . ALA A 1 88 ? 8.656 14.001 -11.171 1.00 95.38 88 ALA A N 1
ATOM 683 C CA . ALA A 1 88 ? 7.274 14.099 -11.640 1.00 95.38 88 ALA A CA 1
ATOM 684 C C . ALA A 1 88 ? 6.300 13.246 -10.803 1.00 95.38 88 ALA A C 1
ATOM 686 O O . ALA A 1 88 ? 5.167 13.658 -10.578 1.00 95.38 88 ALA A O 1
ATOM 687 N N . ASP A 1 89 ? 6.749 12.090 -10.307 1.00 97.19 89 ASP A N 1
ATOM 688 C CA . ASP A 1 89 ? 5.928 11.153 -9.533 1.00 97.19 89 ASP A CA 1
ATOM 689 C C . ASP A 1 89 ? 5.793 11.511 -8.044 1.00 97.19 89 ASP A C 1
ATOM 691 O O . ASP A 1 89 ? 4.858 11.083 -7.367 1.00 97.19 89 ASP A O 1
ATOM 695 N N . SER A 1 90 ? 6.720 12.318 -7.520 1.00 96.56 90 SER A N 1
ATOM 696 C CA . SER A 1 90 ? 6.825 12.613 -6.085 1.00 96.56 90 SER A CA 1
ATOM 697 C C . SER A 1 90 ? 5.526 13.136 -5.459 1.00 96.56 90 SER A C 1
ATOM 699 O O . SER A 1 90 ? 5.191 12.753 -4.340 1.00 96.56 90 SER A O 1
ATOM 701 N N . GLY A 1 91 ? 4.757 13.958 -6.182 1.00 96.62 91 GLY A N 1
ATOM 702 C CA . GLY A 1 91 ? 3.464 14.467 -5.718 1.00 96.62 91 GLY A CA 1
ATOM 703 C C . GLY A 1 91 ? 2.430 13.360 -5.501 1.00 96.62 91 GLY A C 1
ATOM 704 O O . GLY A 1 91 ? 1.770 13.336 -4.464 1.00 96.62 91 GLY A O 1
ATOM 705 N N . THR A 1 92 ? 2.338 12.413 -6.438 1.00 96.25 92 THR A N 1
ATOM 706 C CA . THR A 1 92 ? 1.452 11.243 -6.340 1.00 96.25 92 THR A CA 1
ATOM 707 C C . THR A 1 92 ? 1.833 10.385 -5.143 1.00 96.25 92 THR A C 1
ATOM 709 O O . THR A 1 92 ? 0.989 10.072 -4.309 1.00 96.25 92 THR A O 1
ATOM 712 N N . VAL A 1 93 ? 3.118 10.053 -5.019 1.00 97.31 93 VAL A N 1
ATOM 713 C CA . VAL A 1 93 ? 3.631 9.225 -3.921 1.00 97.31 93 VAL A CA 1
ATOM 714 C C . VAL A 1 93 ? 3.369 9.880 -2.565 1.00 97.31 93 VAL A C 1
ATOM 716 O O . VAL A 1 93 ? 2.808 9.238 -1.682 1.00 97.31 93 VAL A O 1
ATOM 719 N N . ASN A 1 94 ? 3.694 11.166 -2.407 1.00 97.31 94 ASN A N 1
ATOM 720 C CA . ASN A 1 94 ? 3.480 11.892 -1.151 1.00 97.31 94 ASN A CA 1
ATOM 721 C C . ASN A 1 94 ? 2.000 11.928 -0.749 1.00 97.31 94 ASN A C 1
ATOM 723 O O . ASN A 1 94 ? 1.670 11.782 0.428 1.00 97.31 94 ASN A O 1
ATOM 727 N N . LEU A 1 95 ? 1.105 12.097 -1.724 1.00 97.00 95 LEU A N 1
ATOM 728 C CA . LEU A 1 95 ? -0.334 12.091 -1.494 1.00 97.00 95 LEU A CA 1
ATOM 729 C C . LEU A 1 95 ? -0.816 10.724 -0.979 1.00 97.00 95 LEU A C 1
ATOM 731 O O . LEU A 1 95 ? -1.582 10.661 -0.018 1.00 97.00 95 LEU A O 1
ATOM 735 N N . MET A 1 96 ? -0.339 9.627 -1.577 1.00 97.69 96 MET A N 1
ATOM 736 C CA . MET A 1 96 ? -0.720 8.270 -1.168 1.00 97.69 96 MET A CA 1
ATOM 737 C C . MET A 1 96 ? -0.107 7.870 0.182 1.00 97.69 96 MET A C 1
ATOM 739 O O . MET A 1 96 ? -0.789 7.252 1.001 1.00 97.69 96 MET A O 1
ATOM 743 N N . GLU A 1 97 ? 1.121 8.303 0.480 1.00 97.56 97 GLU A N 1
ATOM 744 C CA . GLU A 1 97 ? 1.724 8.150 1.813 1.00 97.56 97 GLU A CA 1
ATOM 745 C C . GLU A 1 97 ? 0.921 8.904 2.881 1.00 97.56 97 GLU A C 1
ATOM 747 O O . GLU A 1 97 ? 0.732 8.413 4.000 1.00 97.56 97 GLU A O 1
ATOM 752 N N . GLY A 1 98 ? 0.382 10.074 2.525 1.00 97.50 98 GLY A N 1
ATOM 753 C CA . GLY A 1 98 ? -0.554 10.823 3.356 1.00 97.50 98 GLY A CA 1
ATOM 754 C C . GLY A 1 98 ? -1.834 10.036 3.647 1.00 97.50 98 GLY A C 1
ATOM 755 O O . GLY A 1 98 ? -2.273 9.983 4.798 1.00 97.50 98 GLY A O 1
ATOM 756 N N . LEU A 1 99 ? -2.419 9.368 2.649 1.00 97.69 99 LEU A N 1
ATOM 757 C CA . LEU A 1 99 ? -3.586 8.504 2.858 1.00 97.69 99 LEU A CA 1
ATOM 758 C C . LEU A 1 99 ? -3.275 7.300 3.754 1.00 97.69 99 LEU A C 1
ATOM 760 O O . LEU A 1 99 ? -4.040 7.022 4.680 1.00 97.69 99 LEU A O 1
ATOM 764 N N . ALA A 1 100 ? -2.145 6.624 3.536 1.00 98.06 100 ALA A N 1
ATOM 765 C CA . ALA A 1 100 ? -1.717 5.505 4.375 1.00 98.06 100 ALA A CA 1
ATOM 766 C C . ALA A 1 100 ? -1.488 5.938 5.836 1.00 98.06 100 ALA A C 1
ATOM 768 O O . ALA A 1 100 ? -1.888 5.240 6.771 1.00 98.06 100 ALA A O 1
ATOM 769 N N . SER A 1 101 ? -0.926 7.132 6.043 1.00 97.88 101 SER A N 1
ATOM 770 C CA . SER A 1 101 ? -0.760 7.733 7.374 1.00 97.88 101 SER A CA 1
ATOM 771 C C . SER A 1 101 ? -2.108 8.044 8.036 1.00 97.88 101 SER A C 1
ATOM 773 O O . SER A 1 101 ? -2.308 7.767 9.217 1.00 97.88 101 SER A O 1
ATOM 775 N N . ASN A 1 102 ? -3.073 8.560 7.273 1.00 98.19 102 ASN A N 1
ATOM 776 C CA . ASN A 1 102 ? -4.435 8.811 7.747 1.00 98.19 102 ASN A CA 1
ATOM 777 C C . ASN A 1 102 ? -5.185 7.516 8.111 1.00 98.19 102 ASN A C 1
ATOM 779 O O . ASN A 1 102 ? -5.906 7.481 9.111 1.00 98.19 102 ASN A O 1
ATOM 783 N N . ALA A 1 103 ? -4.979 6.434 7.357 1.00 98.50 103 ALA A N 1
ATOM 784 C CA . ALA A 1 103 ? -5.504 5.116 7.706 1.00 98.50 103 ALA A CA 1
ATOM 785 C C . ALA A 1 103 ? -4.935 4.607 9.039 1.00 98.50 103 ALA A C 1
ATOM 787 O O . ALA A 1 103 ? -5.680 4.089 9.872 1.00 98.50 103 ALA A O 1
ATOM 788 N N . LEU A 1 104 ? -3.635 4.816 9.280 1.00 98.50 104 LEU A N 1
ATOM 789 C CA . LEU A 1 104 ? -3.009 4.471 10.555 1.00 98.50 104 LEU A CA 1
ATOM 790 C C . LEU A 1 104 ? -3.621 5.262 11.720 1.00 98.50 104 LEU A C 1
ATOM 792 O O . LEU A 1 104 ? -3.911 4.674 12.758 1.00 98.50 104 LEU A O 1
ATOM 796 N N . ILE A 1 105 ? -3.876 6.564 11.549 1.00 98.31 105 ILE A N 1
ATOM 797 C CA . ILE A 1 105 ? -4.526 7.397 12.578 1.00 98.31 105 ILE A CA 1
ATOM 798 C C . ILE A 1 105 ? -5.905 6.837 12.951 1.00 98.31 105 ILE A C 1
ATOM 800 O O . ILE A 1 105 ? -6.218 6.716 14.136 1.00 98.31 105 ILE A O 1
ATOM 804 N N . LEU A 1 106 ? -6.717 6.461 11.959 1.00 98.50 106 LEU A N 1
ATOM 805 C CA . LEU A 1 106 ? -8.031 5.854 12.194 1.00 98.50 106 LEU A CA 1
ATOM 806 C C . LEU A 1 106 ? -7.917 4.509 12.917 1.00 98.50 106 LEU A C 1
ATOM 808 O O . LEU A 1 106 ? -8.654 4.272 13.872 1.00 98.50 106 LEU A O 1
ATOM 812 N N . LYS A 1 107 ? -6.968 3.653 12.513 1.00 98.25 107 LYS A N 1
ATOM 813 C CA . LYS A 1 107 ? -6.710 2.378 13.194 1.00 98.25 107 LYS A CA 1
ATOM 814 C C . LYS A 1 107 ? -6.327 2.601 14.656 1.00 98.25 107 LYS A C 1
ATOM 816 O O . LYS A 1 107 ? -6.854 1.926 15.535 1.00 98.25 107 LYS A O 1
ATOM 821 N N . LEU A 1 108 ? -5.417 3.538 14.924 1.00 98.00 108 LEU A N 1
ATOM 822 C CA . LEU A 1 108 ? -4.934 3.849 16.274 1.00 98.00 108 LEU A CA 1
ATOM 823 C C . LEU A 1 108 ? -6.008 4.499 17.160 1.00 98.00 108 LEU A C 1
ATOM 825 O O . LEU A 1 108 ? -5.872 4.502 18.381 1.00 98.00 108 LEU A O 1
ATOM 829 N N . ALA A 1 109 ? -7.078 5.040 16.572 1.00 97.94 109 ALA A N 1
ATOM 830 C CA . ALA A 1 109 ? -8.212 5.576 17.317 1.00 97.94 109 ALA A CA 1
ATOM 831 C C . ALA A 1 109 ? -9.140 4.487 17.894 1.00 97.94 109 ALA A C 1
ATOM 833 O O . ALA A 1 109 ? -10.033 4.822 18.675 1.00 97.94 109 ALA A O 1
ATOM 834 N N . VAL A 1 110 ? -8.943 3.213 17.530 1.00 98.06 110 VAL A N 1
ATOM 835 C CA . VAL A 1 110 ? -9.693 2.067 18.063 1.00 98.06 110 VAL A CA 1
ATOM 836 C C . VAL A 1 110 ? -8.863 1.366 19.150 1.00 98.06 110 VAL A C 1
ATOM 838 O O . VAL A 1 110 ? -7.754 0.914 18.857 1.00 98.06 110 VAL A O 1
ATOM 841 N N . PRO A 1 111 ? -9.365 1.248 20.396 1.00 97.12 111 PRO A N 1
ATOM 842 C CA . PRO A 1 111 ? -8.650 0.564 21.473 1.00 97.12 111 PRO A CA 1
ATOM 843 C C . PRO A 1 111 ? -8.414 -0.917 21.160 1.00 97.12 111 PRO A C 1
ATOM 845 O O . PRO A 1 111 ? -9.316 -1.611 20.684 1.00 97.12 111 PRO A O 1
ATOM 848 N N . LYS A 1 112 ? -7.219 -1.427 21.475 1.00 96.31 112 LYS A N 1
ATOM 849 C CA . LYS A 1 112 ? -6.848 -2.824 21.202 1.00 96.31 112 LYS A CA 1
ATOM 850 C C . LYS A 1 112 ? -7.729 -3.827 21.947 1.00 96.31 112 LYS A C 1
ATOM 852 O O . LYS A 1 112 ? -8.011 -4.890 21.412 1.00 96.31 112 LYS A O 1
ATOM 857 N N . GLU A 1 113 ? -8.210 -3.474 23.137 1.00 95.50 113 GLU A N 1
ATOM 858 C CA . GLU A 1 113 ? -9.097 -4.311 23.950 1.00 95.50 113 GLU A CA 1
ATOM 859 C C . GLU A 1 113 ? -10.412 -4.564 23.205 1.00 95.50 113 GLU A C 1
ATOM 861 O O . GLU A 1 113 ? -10.873 -5.695 23.106 1.00 95.50 113 GLU A O 1
ATOM 866 N N . LYS A 1 114 ? -10.950 -3.526 22.553 1.00 95.44 114 LYS A N 1
ATOM 867 C CA . LYS A 1 114 ? -12.175 -3.629 21.752 1.00 95.44 114 LYS A CA 1
ATOM 868 C C . LYS A 1 114 ? -11.984 -4.512 20.523 1.00 95.44 114 LYS A C 1
ATOM 870 O O . LYS A 1 114 ? -12.921 -5.192 20.117 1.00 95.44 114 LYS A O 1
ATOM 875 N N . ILE A 1 115 ? -10.788 -4.502 19.932 1.00 96.38 115 ILE A N 1
ATOM 876 C CA . ILE A 1 115 ? -10.439 -5.356 18.788 1.00 96.38 115 ILE A CA 1
ATOM 877 C C . ILE A 1 115 ? -10.349 -6.824 19.225 1.00 96.38 115 ILE A C 1
ATOM 879 O O . ILE A 1 115 ? -10.873 -7.695 18.532 1.00 96.38 115 ILE A O 1
ATOM 883 N N . SER A 1 116 ? -9.720 -7.104 20.369 1.00 91.25 116 SER A N 1
ATOM 884 C CA . SER A 1 116 ? -9.584 -8.461 20.917 1.00 91.25 116 SER A CA 1
ATOM 885 C C . SER A 1 116 ? -10.933 -9.143 21.156 1.00 91.25 116 SER A C 1
ATOM 887 O O . SER A 1 116 ? -11.071 -10.331 20.873 1.00 91.25 116 SER A O 1
ATOM 889 N N . ASP A 1 117 ? -11.936 -8.384 21.601 1.00 90.50 117 ASP A N 1
ATOM 890 C CA . ASP A 1 117 ? -13.240 -8.917 22.016 1.00 90.50 117 ASP A CA 1
ATOM 891 C C . ASP A 1 117 ? -14.246 -9.086 20.859 1.00 90.50 117 ASP A C 1
ATOM 893 O O . ASP A 1 117 ? -15.358 -9.576 21.061 1.00 90.50 117 ASP A O 1
ATOM 897 N N . SER A 1 118 ? -13.892 -8.674 19.635 1.00 95.06 118 SER A N 1
ATOM 898 C CA . SER A 1 118 ? -14.816 -8.623 18.495 1.00 95.06 118 SER A CA 1
ATOM 899 C C . SER A 1 118 ? -14.259 -9.326 17.261 1.00 95.06 118 SER A C 1
ATOM 901 O O . SER A 1 118 ? -13.332 -8.840 16.611 1.00 95.06 118 SER A O 1
ATOM 903 N N . ALA A 1 119 ? -14.894 -10.432 16.862 1.00 95.69 119 ALA A N 1
ATOM 904 C CA . ALA A 1 119 ? -14.561 -11.142 15.623 1.00 95.69 119 ALA A CA 1
ATOM 905 C C . ALA A 1 119 ? -14.700 -10.248 14.373 1.00 95.69 119 ALA A C 1
ATOM 907 O O . ALA A 1 119 ? -13.917 -10.359 13.430 1.00 95.69 119 ALA A O 1
ATOM 908 N N . GLU A 1 120 ? -15.662 -9.319 14.370 1.00 96.69 120 GLU A N 1
ATOM 909 C CA . GLU A 1 120 ? -15.819 -8.345 13.285 1.00 96.69 120 GLU A CA 1
ATOM 910 C C . GLU A 1 120 ? -14.605 -7.409 13.197 1.00 96.69 120 GLU A C 1
ATOM 912 O O . GLU A 1 120 ? -14.086 -7.161 12.106 1.00 96.69 120 GLU A O 1
ATOM 917 N N . TYR A 1 121 ? -14.104 -6.924 14.336 1.00 97.62 121 TYR A N 1
ATOM 918 C CA . TYR A 1 121 ? -12.945 -6.032 14.356 1.00 97.62 121 TYR A CA 1
ATOM 919 C C . TYR A 1 121 ? -11.649 -6.763 14.053 1.00 97.62 121 TYR A C 1
ATOM 921 O O . TYR A 1 121 ? -10.822 -6.211 13.335 1.00 97.62 121 TYR A O 1
ATOM 929 N N . GLN A 1 122 ? -11.494 -8.007 14.508 1.00 98.00 122 GLN A N 1
ATOM 930 C CA . GLN A 1 122 ? -10.391 -8.872 14.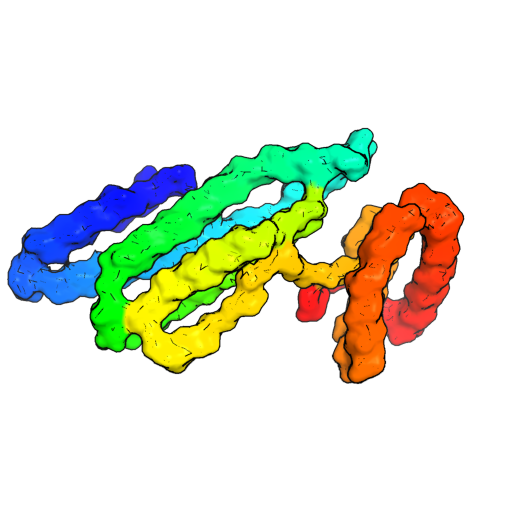087 1.00 98.00 122 GLN A CA 1
ATOM 931 C C . GLN A 1 122 ? -10.311 -8.956 12.555 1.00 98.00 122 GLN A C 1
ATOM 933 O O . GLN A 1 122 ? -9.254 -8.714 11.972 1.00 98.00 122 GLN A O 1
ATOM 938 N N . ASN A 1 123 ? -11.441 -9.215 11.891 1.00 97.38 123 ASN A N 1
ATOM 939 C CA . ASN A 1 123 ? -11.498 -9.314 10.433 1.00 97.38 123 ASN A CA 1
ATOM 940 C C . ASN A 1 123 ? -11.187 -7.983 9.737 1.00 97.38 123 ASN A C 1
ATOM 942 O O . ASN A 1 123 ? -10.397 -7.956 8.792 1.00 97.38 123 ASN A O 1
ATOM 946 N N . LEU A 1 124 ? -11.764 -6.874 10.210 1.00 98.19 124 LEU A N 1
ATOM 947 C CA . LEU A 1 124 ? -11.498 -5.551 9.642 1.00 98.19 124 LEU A CA 1
ATOM 948 C C . LEU A 1 124 ? -10.037 -5.129 9.831 1.00 98.19 124 LEU A C 1
ATOM 950 O O . LEU A 1 124 ? -9.410 -4.663 8.885 1.00 98.19 124 LEU A O 1
ATOM 954 N N . VAL A 1 125 ? -9.465 -5.325 11.019 1.00 98.56 125 VAL A N 1
ATOM 955 C CA . VAL A 1 125 ? -8.061 -4.991 11.301 1.00 98.56 125 VAL A CA 1
ATOM 956 C C . VAL A 1 125 ? -7.120 -5.863 10.471 1.00 98.56 125 VAL A C 1
ATOM 958 O O . VAL A 1 125 ? -6.168 -5.336 9.898 1.00 98.56 125 VAL A O 1
ATOM 961 N N . LYS A 1 126 ? -7.412 -7.163 10.319 1.00 98.31 126 LYS A N 1
ATOM 962 C CA . LYS A 1 126 ? -6.662 -8.049 9.417 1.00 98.31 126 LYS A CA 1
ATOM 963 C C . LYS A 1 126 ? -6.707 -7.547 7.971 1.00 98.31 126 LYS A C 1
ATOM 965 O O . LYS A 1 126 ? -5.666 -7.479 7.322 1.00 98.31 126 LYS A O 1
ATOM 970 N N . ALA A 1 127 ? -7.880 -7.142 7.480 1.00 98.19 127 ALA A N 1
ATOM 971 C CA . ALA A 1 127 ? -8.029 -6.579 6.137 1.00 98.19 127 ALA A CA 1
ATOM 972 C C . ALA A 1 127 ? -7.221 -5.282 5.959 1.00 98.19 127 ALA A C 1
ATOM 974 O O . ALA A 1 127 ? -6.490 -5.148 4.981 1.00 98.19 127 ALA A O 1
ATOM 975 N N . VAL A 1 128 ? -7.286 -4.359 6.925 1.00 98.62 128 VAL A N 1
ATOM 976 C CA . VAL A 1 128 ? -6.496 -3.113 6.921 1.00 98.62 128 VAL A CA 1
ATOM 977 C C . VAL A 1 128 ? -4.993 -3.419 6.903 1.00 98.62 128 VAL A C 1
ATOM 979 O O . VAL A 1 128 ? -4.254 -2.829 6.115 1.00 98.62 128 VAL A O 1
ATOM 982 N N . ALA A 1 129 ? -4.533 -4.355 7.737 1.00 98.62 129 ALA A N 1
ATOM 983 C CA . ALA A 1 129 ? -3.127 -4.738 7.820 1.00 98.62 129 ALA A CA 1
ATOM 984 C C . ALA A 1 129 ? -2.620 -5.355 6.504 1.00 98.62 129 ALA A C 1
ATOM 986 O O . ALA A 1 129 ? -1.588 -4.927 5.988 1.00 98.62 129 ALA A O 1
ATOM 987 N N . ASN A 1 130 ? -3.375 -6.286 5.912 1.00 98.00 130 ASN A N 1
ATOM 988 C CA . ASN A 1 130 ? -3.055 -6.856 4.600 1.00 98.00 130 ASN A CA 1
ATOM 989 C C . ASN A 1 130 ? -3.041 -5.788 3.499 1.00 98.00 130 ASN A C 1
ATOM 991 O O . ASN A 1 130 ? -2.123 -5.757 2.683 1.00 98.00 130 ASN A O 1
ATOM 995 N N . GLN A 1 131 ? -3.992 -4.852 3.513 1.00 98.25 131 GLN A N 1
ATOM 996 C CA . GLN A 1 131 ? -4.017 -3.776 2.525 1.00 98.25 131 GLN A CA 1
ATOM 997 C C . GLN A 1 131 ? -2.790 -2.855 2.634 1.00 98.25 131 GLN A C 1
ATOM 999 O O . GLN A 1 131 ? -2.285 -2.382 1.618 1.00 98.25 131 GLN A O 1
ATOM 1004 N N . TYR A 1 132 ? -2.263 -2.621 3.841 1.00 98.69 132 TYR A N 1
ATOM 1005 C CA . TYR A 1 132 ? -1.019 -1.864 4.016 1.00 98.69 132 TYR A CA 1
ATOM 1006 C C . TYR A 1 132 ? 0.213 -2.603 3.461 1.00 98.69 132 TYR A C 1
ATOM 1008 O O . TYR A 1 132 ? 1.136 -1.966 2.937 1.00 98.69 132 TYR A O 1
ATOM 1016 N N . VAL A 1 133 ? 0.236 -3.937 3.550 1.00 97.94 133 VAL A N 1
ATOM 1017 C CA . VAL A 1 133 ? 1.275 -4.760 2.910 1.00 97.94 133 VAL A CA 1
ATOM 1018 C C . VAL A 1 133 ? 1.197 -4.618 1.390 1.00 97.94 133 VAL A C 1
ATOM 1020 O O . VAL A 1 133 ? 2.219 -4.326 0.770 1.00 97.94 133 VAL A O 1
ATOM 1023 N N . GLU A 1 134 ? 0.005 -4.743 0.797 1.00 96.44 134 GLU A N 1
ATOM 1024 C CA . GLU A 1 134 ? -0.191 -4.583 -0.653 1.00 96.44 134 GLU A CA 1
ATOM 1025 C C . GLU A 1 134 ? 0.189 -3.178 -1.136 1.00 96.44 134 GLU A C 1
ATOM 1027 O O . GLU A 1 134 ? 0.909 -3.031 -2.124 1.00 96.44 134 GLU A O 1
ATOM 1032 N N . TYR A 1 135 ? -0.193 -2.140 -0.389 1.00 98.19 135 TYR A N 1
ATOM 1033 C CA . TYR A 1 135 ? 0.252 -0.769 -0.637 1.00 98.19 135 TYR A CA 1
ATOM 1034 C C . TYR A 1 135 ? 1.787 -0.652 -0.637 1.00 98.19 135 TYR A C 1
ATOM 1036 O O . TYR A 1 135 ? 2.379 -0.044 -1.530 1.00 98.19 135 TYR A O 1
ATOM 1044 N N . SER A 1 136 ? 2.449 -1.255 0.357 1.00 97.94 136 SER A N 1
ATOM 1045 C CA . SER A 1 136 ? 3.912 -1.228 0.474 1.00 97.94 136 SER A CA 1
ATOM 1046 C C . SER A 1 136 ? 4.598 -1.956 -0.684 1.00 97.94 136 SER A C 1
ATOM 1048 O O . SER A 1 136 ? 5.597 -1.458 -1.204 1.00 97.94 136 SER A O 1
ATOM 1050 N N . LYS A 1 137 ? 4.044 -3.094 -1.116 1.00 95.06 137 LYS A N 1
ATOM 1051 C CA . LYS A 1 137 ? 4.519 -3.850 -2.278 1.00 95.06 137 LYS A CA 1
ATOM 1052 C C . LYS A 1 137 ? 4.402 -3.019 -3.558 1.00 95.06 137 LYS A C 1
ATOM 1054 O O . LYS A 1 137 ? 5.399 -2.852 -4.262 1.00 95.06 137 LYS A O 1
ATOM 1059 N N . GLY A 1 138 ? 3.229 -2.435 -3.806 1.00 94.94 138 GLY A N 1
ATOM 1060 C CA . GLY A 1 138 ? 2.987 -1.573 -4.964 1.00 94.94 138 GLY A CA 1
ATOM 1061 C C . GLY A 1 138 ? 3.942 -0.380 -5.014 1.00 94.94 138 GLY A C 1
ATOM 1062 O O . GLY A 1 138 ? 4.445 -0.025 -6.078 1.00 94.94 138 GLY A O 1
ATOM 1063 N N . LEU A 1 139 ? 4.276 0.212 -3.861 1.00 96.38 139 LEU A N 1
ATOM 1064 C CA . LEU A 1 139 ? 5.221 1.329 -3.811 1.00 96.38 139 LEU A CA 1
ATOM 1065 C C . LEU A 1 139 ? 6.628 0.899 -4.246 1.00 96.38 139 LEU A C 1
ATOM 1067 O O . LEU A 1 139 ? 7.290 1.598 -5.016 1.00 96.38 139 LEU A O 1
ATOM 1071 N N . THR A 1 140 ? 7.073 -0.269 -3.784 1.00 94.69 140 THR A N 1
ATOM 1072 C CA . THR A 1 140 ? 8.355 -0.851 -4.186 1.00 94.69 140 THR A CA 1
ATOM 1073 C C . THR A 1 140 ? 8.394 -1.141 -5.690 1.00 94.69 140 THR A C 1
ATOM 1075 O O . THR A 1 140 ? 9.391 -0.823 -6.345 1.00 94.69 140 THR A O 1
ATOM 1078 N N . GLU A 1 141 ? 7.316 -1.686 -6.257 1.00 89.38 141 GLU A N 1
ATOM 1079 C CA . GLU A 1 141 ? 7.180 -1.911 -7.703 1.00 89.38 141 GLU A CA 1
ATOM 1080 C C . GLU A 1 141 ? 7.190 -0.594 -8.493 1.00 89.38 141 GLU A C 1
ATOM 1082 O O . GLU A 1 141 ? 7.903 -0.470 -9.492 1.00 89.38 141 GLU A O 1
ATOM 1087 N N . ARG A 1 142 ? 6.475 0.427 -8.008 1.00 94.31 142 ARG A N 1
ATOM 1088 C CA . ARG A 1 142 ? 6.424 1.760 -8.618 1.00 94.31 142 ARG A CA 1
ATOM 1089 C C . ARG A 1 142 ? 7.804 2.409 -8.683 1.00 94.31 142 ARG A C 1
ATOM 1091 O O . ARG A 1 142 ? 8.203 2.908 -9.733 1.00 94.31 142 ARG A O 1
ATOM 1098 N N . TYR A 1 143 ? 8.568 2.357 -7.594 1.00 92.94 143 TYR A N 1
ATOM 1099 C CA . TYR A 1 143 ? 9.920 2.924 -7.539 1.00 92.94 143 TYR A CA 1
ATOM 1100 C C . TYR A 1 143 ? 10.889 2.252 -8.513 1.00 92.94 143 TYR A C 1
ATOM 1102 O O . TYR A 1 143 ? 11.748 2.924 -9.097 1.00 92.94 143 TYR A O 1
ATOM 1110 N N . ALA A 1 144 ? 10.728 0.947 -8.738 1.00 85.75 144 ALA A N 1
ATOM 1111 C CA . ALA A 1 144 ? 11.568 0.208 -9.667 1.00 85.75 144 ALA A CA 1
ATOM 1112 C C . ALA A 1 144 ? 11.421 0.694 -11.119 1.00 85.75 144 ALA A C 1
ATOM 1114 O O . ALA A 1 144 ? 12.395 0.618 -11.872 1.00 85.75 144 ALA A O 1
ATOM 1115 N N . ILE A 1 145 ? 10.269 1.263 -11.502 1.00 81.88 145 ILE A N 1
ATOM 1116 C CA . ILE A 1 145 ? 10.019 1.788 -12.860 1.00 81.88 145 ILE A CA 1
ATOM 1117 C C . ILE A 1 145 ? 11.052 2.846 -13.252 1.00 81.88 145 ILE A C 1
ATOM 1119 O O . ILE A 1 145 ? 11.529 2.853 -14.384 1.00 81.88 145 ILE A O 1
ATOM 1123 N N . TYR A 1 146 ? 11.438 3.713 -12.317 1.00 82.00 146 TYR A N 1
ATOM 1124 C CA . TYR A 1 146 ? 12.437 4.757 -12.547 1.00 82.00 146 TYR A CA 1
ATOM 1125 C C . TYR A 1 146 ? 13.791 4.458 -11.891 1.00 82.00 146 TYR A C 1
ATOM 1127 O O . TYR A 1 146 ? 14.619 5.355 -11.719 1.00 82.00 146 TYR A O 1
ATOM 1135 N N . GLY A 1 147 ? 14.046 3.185 -11.572 1.00 76.19 147 GLY A N 1
ATOM 1136 C CA . GLY A 1 147 ? 15.335 2.700 -11.081 1.00 76.19 147 GLY A CA 1
ATOM 1137 C C . GLY A 1 147 ? 15.651 3.078 -9.633 1.00 76.19 147 GLY A C 1
ATOM 1138 O O . GLY A 1 147 ? 16.820 3.043 -9.247 1.00 76.19 147 GLY A O 1
ATOM 1139 N N . SER A 1 148 ? 14.639 3.442 -8.844 1.00 85.12 148 SER A N 1
ATOM 1140 C CA . SER A 1 148 ? 14.778 3.703 -7.412 1.00 85.12 148 SER A CA 1
ATOM 1141 C C . SER A 1 148 ? 14.374 2.481 -6.585 1.00 85.12 148 SER A C 1
ATOM 1143 O O . SER A 1 148 ? 13.762 1.536 -7.083 1.00 85.12 148 SER A O 1
ATOM 1145 N N . LYS A 1 149 ? 14.737 2.498 -5.303 1.00 88.62 149 LYS A N 1
ATOM 1146 C CA . LYS A 1 149 ? 14.361 1.492 -4.308 1.00 88.62 149 LYS A CA 1
ATOM 1147 C C . LYS A 1 149 ? 14.150 2.165 -2.960 1.00 88.62 149 LYS A C 1
ATOM 1149 O O . LYS A 1 149 ? 14.783 3.178 -2.663 1.00 88.62 149 LYS A O 1
ATOM 1154 N N . LEU A 1 150 ? 13.309 1.561 -2.124 1.00 90.62 150 LEU A N 1
ATOM 1155 C CA . LEU A 1 150 ? 13.252 1.922 -0.711 1.00 90.62 150 LEU A CA 1
ATOM 1156 C C . LEU A 1 150 ? 14.608 1.652 -0.044 1.00 90.62 150 LEU A C 1
ATOM 1158 O O . LEU A 1 150 ? 15.242 0.622 -0.280 1.00 90.62 150 LEU A O 1
ATOM 1162 N N . LEU A 1 151 ? 15.037 2.570 0.819 1.00 89.62 151 LEU A N 1
ATOM 1163 C CA . LEU A 1 15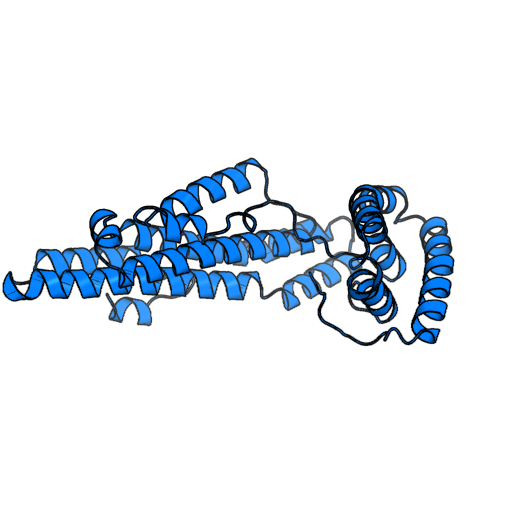1 ? 16.172 2.335 1.710 1.00 89.62 151 LEU A CA 1
ATOM 1164 C C . LEU A 1 151 ? 15.805 1.267 2.746 1.00 89.62 151 LEU A C 1
ATOM 1166 O O . LEU A 1 151 ? 14.647 1.176 3.154 1.00 89.62 151 LEU A O 1
ATOM 1170 N N . ASP A 1 152 ? 16.790 0.516 3.239 1.00 90.81 152 ASP A N 1
ATOM 1171 C CA . ASP A 1 152 ? 16.560 -0.493 4.286 1.00 90.81 152 ASP A CA 1
ATOM 1172 C C . ASP A 1 152 ? 15.924 0.120 5.543 1.00 90.81 152 ASP A C 1
ATOM 1174 O O . ASP A 1 152 ? 15.020 -0.464 6.136 1.00 90.81 152 ASP A O 1
ATOM 1178 N N . SER A 1 153 ? 16.317 1.347 5.905 1.00 93.38 153 SER A N 1
ATOM 1179 C CA . SER A 1 153 ? 15.710 2.098 7.010 1.00 93.38 153 SER A CA 1
ATOM 1180 C C . SER A 1 153 ? 14.237 2.441 6.770 1.00 93.38 153 SER A C 1
ATOM 1182 O O . SER A 1 153 ? 13.448 2.445 7.714 1.00 93.38 153 SER A O 1
ATOM 1184 N N . ALA A 1 154 ? 13.846 2.696 5.519 1.00 94.25 154 ALA A N 1
ATOM 1185 C CA . ALA A 1 154 ? 12.454 2.942 5.157 1.00 94.25 154 ALA A CA 1
ATOM 1186 C C . ALA A 1 154 ? 11.631 1.645 5.205 1.00 94.25 154 ALA A C 1
ATOM 1188 O O . ALA A 1 154 ? 10.505 1.654 5.697 1.00 94.25 154 ALA A O 1
ATOM 1189 N N . VAL A 1 155 ? 12.202 0.518 4.764 1.00 95.75 155 VAL A N 1
ATOM 1190 C CA . VAL A 1 155 ? 11.577 -0.808 4.914 1.00 95.75 155 VAL A CA 1
ATOM 1191 C C . VAL A 1 155 ? 11.374 -1.140 6.393 1.00 95.75 155 VAL A C 1
ATOM 1193 O O . VAL A 1 155 ? 10.295 -1.579 6.780 1.00 95.75 155 VAL A O 1
ATOM 1196 N N . GLU A 1 156 ? 12.374 -0.882 7.233 1.00 95.81 156 GLU A N 1
ATOM 1197 C CA . GLU A 1 156 ? 12.282 -1.103 8.676 1.00 95.81 156 GLU A CA 1
ATOM 1198 C C . GLU A 1 156 ? 11.217 -0.212 9.334 1.00 95.81 156 GLU A C 1
ATOM 1200 O O . GLU A 1 156 ? 10.426 -0.682 10.150 1.00 95.81 156 GLU A O 1
ATOM 1205 N N . ALA A 1 157 ? 11.128 1.062 8.939 1.00 97.06 157 ALA A N 1
ATOM 1206 C CA . ALA A 1 157 ? 10.058 1.944 9.399 1.00 97.06 157 ALA A CA 1
ATOM 1207 C C . ALA A 1 157 ? 8.670 1.386 9.035 1.00 97.06 157 ALA A C 1
ATOM 1209 O O . ALA A 1 157 ? 7.783 1.350 9.886 1.00 97.06 157 ALA A O 1
ATOM 1210 N N . ARG A 1 158 ? 8.503 0.862 7.815 1.00 97.44 158 ARG A N 1
ATOM 1211 C CA . ARG A 1 158 ? 7.255 0.215 7.378 1.00 97.44 158 ARG A CA 1
ATOM 1212 C C . ARG A 1 158 ? 6.943 -1.065 8.154 1.00 97.44 158 ARG A C 1
ATOM 1214 O O . ARG A 1 158 ? 5.781 -1.295 8.482 1.00 97.44 158 ARG A O 1
ATOM 1221 N N . ARG A 1 159 ? 7.954 -1.869 8.507 1.00 96.56 159 ARG A N 1
ATOM 1222 C CA . ARG A 1 159 ? 7.781 -3.049 9.380 1.00 96.56 159 ARG A CA 1
ATOM 1223 C C . ARG A 1 159 ? 7.307 -2.672 10.784 1.00 96.56 159 ARG A C 1
ATOM 1225 O O . ARG A 1 159 ? 6.451 -3.333 11.363 1.00 96.56 159 ARG A O 1
ATOM 1232 N N . LYS A 1 160 ? 7.777 -1.544 11.315 1.00 97.25 160 LYS A N 1
ATOM 1233 C CA . LYS A 1 160 ? 7.225 -0.992 12.562 1.00 97.25 160 LYS A CA 1
ATOM 1234 C C . LYS A 1 160 ? 5.778 -0.534 12.376 1.00 97.25 160 LYS A C 1
ATOM 1236 O O . LYS A 1 160 ? 4.937 -0.806 13.228 1.00 97.25 160 LYS A O 1
ATOM 1241 N N . THR A 1 161 ? 5.466 0.100 11.245 1.00 98.06 161 THR A N 1
ATOM 1242 C CA . THR A 1 161 ? 4.103 0.539 10.919 1.00 98.06 161 THR A CA 1
ATOM 1243 C C . THR A 1 161 ? 3.103 -0.614 10.819 1.00 98.06 161 THR A C 1
ATOM 1245 O O . THR A 1 161 ? 2.024 -0.515 11.403 1.00 98.06 161 THR A O 1
ATOM 1248 N N . ILE A 1 162 ? 3.440 -1.726 10.154 1.00 97.94 162 ILE A N 1
ATOM 1249 C CA . ILE A 1 162 ? 2.552 -2.904 10.108 1.00 97.94 162 ILE A CA 1
ATOM 1250 C C . ILE A 1 162 ? 2.324 -3.498 11.504 1.00 97.94 162 ILE A C 1
ATOM 1252 O O . ILE A 1 162 ? 1.215 -3.938 11.796 1.00 97.94 162 ILE A O 1
ATOM 1256 N N . GLY A 1 163 ? 3.309 -3.413 12.407 1.00 97.56 163 GLY A N 1
ATOM 1257 C CA . GLY A 1 163 ? 3.134 -3.761 13.819 1.00 97.56 163 GLY A CA 1
ATOM 1258 C C . GLY A 1 163 ? 1.999 -2.972 14.481 1.00 97.56 163 GLY A C 1
ATOM 1259 O O . GLY A 1 163 ? 1.146 -3.559 15.146 1.00 97.56 163 GLY A O 1
ATOM 1260 N N . PHE A 1 164 ? 1.910 -1.662 14.222 1.00 97.88 164 PHE A N 1
ATOM 1261 C CA . PHE A 1 164 ? 0.785 -0.856 14.704 1.00 97.88 164 PHE A CA 1
ATOM 1262 C C . PHE A 1 164 ? -0.537 -1.252 14.057 1.00 97.88 164 PHE A C 1
ATOM 1264 O O . PHE A 1 164 ? -1.541 -1.278 14.758 1.00 97.88 164 PHE A O 1
ATOM 1271 N N . PHE A 1 165 ? -0.572 -1.595 12.767 1.00 98.12 165 PHE A N 1
ATOM 1272 C CA . PHE A 1 165 ? -1.796 -2.086 12.122 1.00 98.12 165 PHE A CA 1
ATOM 1273 C C . PHE A 1 165 ? -2.261 -3.438 12.677 1.00 98.12 165 PHE A C 1
ATOM 1275 O O . PHE A 1 165 ? -3.461 -3.641 12.809 1.00 98.12 165 PHE A O 1
ATOM 1282 N N . LYS A 1 166 ? -1.336 -4.323 13.061 1.00 97.44 166 LYS A N 1
ATOM 1283 C CA . LYS A 1 166 ? -1.629 -5.645 13.643 1.00 97.44 166 LYS A CA 1
ATOM 1284 C C . LYS A 1 166 ? -2.001 -5.598 15.128 1.00 97.44 166 LYS A C 1
ATOM 1286 O O . LYS A 1 166 ? -2.481 -6.594 15.666 1.00 97.44 166 LYS A O 1
ATOM 1291 N N . ASP A 1 167 ? -1.764 -4.482 15.815 1.00 96.69 167 ASP A N 1
ATOM 1292 C CA . ASP A 1 167 ? -2.036 -4.383 17.251 1.00 96.69 167 ASP A CA 1
ATOM 1293 C C . ASP A 1 167 ? -3.536 -4.567 17.563 1.00 96.69 167 ASP A C 1
ATOM 1295 O O . ASP A 1 167 ? -4.392 -3.980 16.897 1.00 96.69 167 ASP A O 1
ATOM 1299 N N . GLY A 1 168 ? -3.842 -5.399 18.562 1.00 96.62 168 GLY A N 1
ATOM 1300 C CA . GLY A 1 168 ? -5.192 -5.886 18.884 1.00 96.62 168 GLY A CA 1
ATOM 1301 C C . GLY A 1 168 ? -5.598 -7.204 18.207 1.00 96.62 168 GLY A C 1
ATOM 1302 O O . GLY A 1 168 ? -6.556 -7.833 18.646 1.00 96.62 168 GLY A O 1
ATOM 1303 N N . LEU A 1 169 ? -4.880 -7.675 17.179 1.00 98.00 169 LEU A N 1
ATOM 1304 C CA . LEU A 1 169 ? -5.157 -8.987 16.582 1.00 98.00 169 LEU A CA 1
ATOM 1305 C C . LEU A 1 169 ? -4.758 -10.145 17.514 1.00 98.00 169 LEU A C 1
ATOM 1307 O O . LEU A 1 169 ? -3.762 -10.066 18.245 1.00 98.00 169 LEU A O 1
ATOM 1311 N N . ASN A 1 170 ? -5.503 -11.249 17.443 1.00 96.56 170 ASN A N 1
ATOM 1312 C CA . ASN A 1 170 ? -5.095 -12.525 18.035 1.00 96.56 170 ASN A CA 1
ATOM 1313 C C . ASN A 1 170 ? -3.947 -13.175 17.227 1.00 96.56 170 ASN A C 1
ATOM 1315 O O . ASN A 1 170 ? -3.634 -12.748 16.115 1.00 96.56 170 ASN A O 1
ATOM 1319 N N . GLU A 1 171 ? -3.286 -14.191 17.786 1.00 94.81 171 GLU A N 1
ATOM 1320 C CA . GLU A 1 171 ? -2.090 -14.786 17.161 1.00 94.81 171 GLU A CA 1
ATOM 1321 C C . GLU A 1 171 ? -2.374 -15.452 15.806 1.00 94.81 171 GLU A C 1
ATOM 1323 O O . GLU A 1 171 ? -1.583 -15.302 14.877 1.00 94.81 171 GLU A O 1
ATOM 1328 N N . GLU A 1 172 ? -3.533 -16.098 15.657 1.00 92.81 172 GLU A N 1
ATOM 1329 C CA . GLU A 1 172 ? -3.987 -16.667 14.383 1.00 92.81 172 GLU A CA 1
ATOM 1330 C C . GLU A 1 172 ? -4.070 -15.586 13.292 1.00 92.81 172 GLU A C 1
ATOM 1332 O O . GLU A 1 172 ? -3.344 -15.648 12.299 1.00 92.81 172 GLU A O 1
ATOM 1337 N N . ASN A 1 173 ? -4.842 -14.517 13.516 1.00 94.25 173 ASN A N 1
ATOM 1338 C CA . ASN A 1 173 ? -4.995 -13.439 12.537 1.00 94.25 173 ASN A CA 1
ATOM 1339 C C . ASN A 1 173 ? -3.704 -12.644 12.320 1.00 94.25 173 ASN A C 1
ATOM 1341 O O . ASN A 1 173 ? -3.490 -12.123 11.228 1.00 94.25 173 ASN A O 1
ATOM 1345 N N . LYS A 1 174 ? -2.830 -12.531 13.329 1.00 94.25 174 LYS A N 1
ATOM 1346 C CA . LYS A 1 174 ? -1.500 -11.928 13.152 1.00 94.25 174 LYS A CA 1
ATOM 1347 C C . LYS A 1 174 ? -0.632 -12.740 12.201 1.00 94.25 174 LYS A C 1
ATOM 1349 O O . LYS A 1 174 ? 0.124 -12.130 11.443 1.00 94.25 174 LYS A O 1
ATOM 1354 N N . SER A 1 175 ? -0.705 -14.069 12.279 1.00 90.62 175 SER A N 1
ATOM 1355 C CA . SER A 1 175 ? 0.079 -14.970 11.432 1.00 90.62 175 SER A CA 1
ATOM 1356 C C . SER A 1 175 ? -0.390 -14.968 9.973 1.00 90.62 175 SER A C 1
ATOM 1358 O O . SER A 1 175 ? 0.443 -15.069 9.075 1.00 90.62 175 SER A O 1
ATOM 1360 N N . ASP A 1 176 ? -1.685 -14.732 9.735 1.00 90.56 176 ASP A N 1
ATOM 1361 C CA . ASP A 1 176 ? -2.265 -14.594 8.391 1.00 90.56 176 ASP A CA 1
ATOM 1362 C C . ASP A 1 176 ? -1.756 -13.354 7.634 1.00 90.56 176 ASP A C 1
ATOM 1364 O O . ASP A 1 176 ? -1.803 -13.303 6.403 1.00 90.56 176 ASP A O 1
ATOM 1368 N N . VAL A 1 177 ? -1.287 -12.328 8.352 1.00 92.31 177 VAL A N 1
ATOM 1369 C CA . VAL A 1 177 ? -0.754 -11.098 7.751 1.00 92.31 177 VAL A CA 1
ATOM 1370 C C . VAL A 1 177 ? 0.716 -11.301 7.388 1.00 92.31 177 VAL A C 1
ATOM 1372 O O . VAL A 1 177 ? 1.618 -11.091 8.206 1.00 92.31 177 VAL A O 1
ATOM 1375 N N . SER A 1 178 ? 0.957 -11.696 6.136 1.00 90.69 178 SER A N 1
ATOM 1376 C CA . SER A 1 178 ? 2.300 -11.882 5.580 1.00 90.69 178 SER A CA 1
ATOM 1377 C C . SER A 1 178 ? 3.004 -10.546 5.355 1.00 90.69 178 SER A C 1
ATOM 1379 O O . SER A 1 178 ? 2.606 -9.752 4.514 1.00 90.69 178 SER A O 1
ATOM 1381 N N . GLU A 1 179 ? 4.120 -10.313 6.042 1.00 91.00 179 GLU A N 1
ATOM 1382 C CA . GLU A 1 179 ? 4.907 -9.075 5.898 1.00 91.00 179 GLU A CA 1
ATOM 1383 C C . GLU A 1 179 ? 5.886 -9.113 4.710 1.00 91.00 179 GLU A C 1
ATOM 1385 O O . GLU A 1 179 ? 6.644 -8.168 4.487 1.00 91.00 179 GLU A O 1
ATOM 1390 N N . SER A 1 180 ? 5.880 -10.193 3.922 1.00 85.50 180 SER A N 1
ATOM 1391 C CA . SER A 1 180 ? 6.816 -10.400 2.805 1.00 85.50 180 SER A CA 1
ATOM 1392 C C . SER A 1 180 ? 6.730 -9.322 1.717 1.00 85.50 180 SER A C 1
ATOM 1394 O O . SER A 1 180 ? 7.747 -9.012 1.093 1.00 85.50 180 SER A O 1
ATOM 1396 N N . GLY A 1 181 ? 5.562 -8.693 1.537 1.00 85.19 181 GLY A N 1
ATOM 1397 C CA . GLY A 1 181 ? 5.372 -7.547 0.639 1.00 85.19 181 GLY A CA 1
ATOM 1398 C C . GLY A 1 181 ? 6.073 -6.261 1.101 1.00 85.19 181 GLY A C 1
ATOM 1399 O O . GLY A 1 181 ? 6.247 -5.339 0.309 1.00 85.19 181 GLY A O 1
ATOM 1400 N N . ILE A 1 182 ? 6.541 -6.197 2.354 1.00 94.75 182 ILE A N 1
ATOM 1401 C CA . ILE A 1 182 ? 7.297 -5.064 2.902 1.00 94.75 182 ILE A CA 1
ATOM 1402 C C . ILE A 1 182 ? 8.795 -5.330 2.730 1.00 94.75 182 ILE A C 1
ATOM 1404 O O . ILE A 1 182 ? 9.494 -5.872 3.598 1.00 94.75 182 ILE A O 1
ATOM 1408 N N . ASN A 1 183 ? 9.301 -4.944 1.565 1.00 90.25 183 ASN A N 1
ATOM 1409 C CA . ASN A 1 183 ? 10.700 -5.092 1.188 1.00 90.25 183 ASN A CA 1
ATOM 1410 C C . ASN A 1 183 ? 11.116 -3.971 0.211 1.00 90.25 183 ASN A C 1
ATOM 1412 O O . ASN A 1 183 ? 10.290 -3.170 -0.214 1.00 90.25 183 ASN A O 1
ATOM 1416 N N . ASN A 1 184 ? 12.400 -3.907 -0.144 1.00 87.38 184 ASN A N 1
ATOM 1417 C CA . ASN A 1 184 ? 12.948 -2.959 -1.126 1.00 87.38 184 ASN A CA 1
ATOM 1418 C C . ASN A 1 184 ? 13.291 -3.595 -2.480 1.00 87.38 184 ASN A C 1
ATOM 1420 O O . ASN A 1 184 ? 13.914 -2.962 -3.338 1.00 87.38 184 ASN A O 1
ATOM 1424 N N . ASN A 1 185 ? 12.917 -4.853 -2.672 1.00 78.50 185 ASN A N 1
ATOM 1425 C CA . ASN A 1 185 ? 13.132 -5.573 -3.906 1.00 78.50 185 ASN A CA 1
ATOM 1426 C C . ASN A 1 185 ? 11.789 -5.731 -4.588 1.00 78.50 185 ASN A C 1
ATOM 1428 O O . ASN A 1 185 ? 11.038 -6.652 -4.279 1.00 78.50 18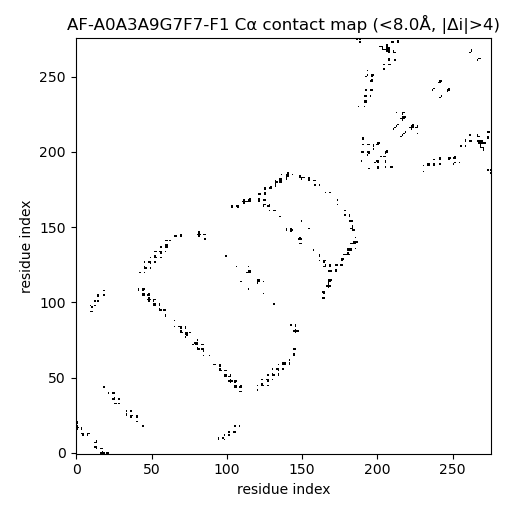5 ASN A O 1
ATOM 1432 N N . ALA A 1 186 ? 11.533 -4.867 -5.572 1.00 70.19 186 ALA A N 1
ATOM 1433 C CA . ALA A 1 186 ? 10.484 -5.157 -6.534 1.00 70.19 186 ALA A CA 1
ATOM 1434 C C . ALA A 1 186 ? 10.696 -6.593 -7.005 1.00 70.19 186 ALA A C 1
ATOM 1436 O O . ALA A 1 186 ? 11.852 -7.015 -7.183 1.00 70.19 186 ALA A O 1
ATOM 1437 N N . THR A 1 187 ? 9.604 -7.343 -7.133 1.00 60.81 187 THR A N 1
ATOM 1438 C CA . THR A 1 187 ? 9.607 -8.631 -7.813 1.00 60.81 187 THR A CA 1
ATOM 1439 C C . THR A 1 187 ? 10.124 -8.344 -9.211 1.00 60.81 187 THR A C 1
ATOM 1441 O O . THR A 1 187 ? 9.419 -7.908 -10.111 1.00 60.81 187 THR A O 1
ATOM 1444 N N . ASN A 1 188 ? 11.443 -8.438 -9.358 1.00 49.75 188 ASN A N 1
ATOM 1445 C CA . ASN A 1 188 ? 12.118 -8.183 -10.604 1.00 49.75 188 ASN A CA 1
ATOM 1446 C C . ASN A 1 188 ? 11.777 -9.392 -11.461 1.00 49.75 188 ASN A C 1
ATOM 1448 O O . ASN A 1 188 ? 12.549 -10.336 -11.527 1.00 49.75 188 ASN A O 1
ATOM 1452 N N . SER A 1 189 ? 10.613 -9.380 -12.099 1.00 51.31 189 SER A N 1
ATOM 1453 C CA . SER A 1 189 ? 10.259 -10.303 -13.170 1.00 51.31 189 SER A CA 1
ATOM 1454 C C . SER A 1 189 ? 10.935 -9.884 -14.487 1.00 51.31 189 SER A C 1
ATOM 1456 O O . SER A 1 189 ? 10.827 -10.555 -15.504 1.00 51.31 189 SER A O 1
ATOM 1458 N N . GLY A 1 190 ? 11.787 -8.855 -14.489 1.00 61.22 190 GLY A N 1
ATOM 1459 C CA . GLY A 1 190 ? 12.515 -8.400 -15.674 1.00 61.22 190 GLY A CA 1
ATOM 1460 C C . GLY A 1 190 ? 13.498 -9.418 -16.271 1.00 61.22 190 GLY A C 1
ATOM 1461 O O . GLY A 1 190 ? 14.517 -9.728 -15.664 1.00 61.22 190 GLY A O 1
ATOM 1462 N N . CYS A 1 191 ? 13.311 -9.855 -17.516 1.00 70.69 191 CYS A N 1
ATOM 1463 C CA . CYS A 1 191 ? 14.406 -10.437 -18.299 1.00 70.69 191 CYS A CA 1
ATOM 1464 C C . CYS A 1 191 ? 15.437 -9.342 -18.660 1.00 70.69 191 CYS A C 1
ATOM 1466 O O . CYS A 1 191 ? 15.462 -8.873 -19.792 1.00 70.69 191 CYS A O 1
ATOM 1468 N N . TYR A 1 192 ? 16.294 -8.921 -17.717 1.00 77.44 192 TYR A N 1
ATOM 1469 C CA . TYR A 1 192 ? 17.236 -7.793 -17.849 1.00 77.44 192 TYR A CA 1
ATOM 1470 C C . TYR A 1 192 ? 18.019 -7.752 -19.167 1.00 77.44 192 TYR A C 1
ATOM 1472 O O . TYR A 1 192 ? 18.098 -6.703 -19.808 1.00 77.44 192 TYR A O 1
ATOM 1480 N N . ILE A 1 193 ? 18.597 -8.881 -19.587 1.00 81.62 193 ILE A N 1
ATOM 1481 C CA . ILE A 1 193 ? 19.349 -8.958 -20.851 1.00 81.62 193 ILE A CA 1
ATOM 1482 C C . ILE A 1 193 ? 18.404 -8.784 -22.043 1.00 81.62 193 ILE A C 1
ATOM 1484 O O . ILE A 1 193 ? 18.723 -8.037 -22.965 1.00 81.62 193 ILE A O 1
ATOM 1488 N N . ALA A 1 194 ? 17.232 -9.421 -22.013 1.00 83.25 194 ALA A N 1
ATOM 1489 C CA . ALA A 1 194 ? 16.265 -9.346 -23.103 1.00 83.25 194 ALA A CA 1
ATOM 1490 C C . ALA A 1 194 ? 15.690 -7.928 -23.240 1.00 83.25 194 ALA A C 1
ATOM 1492 O O . ALA A 1 194 ? 15.694 -7.378 -24.336 1.00 83.25 194 ALA A O 1
ATOM 1493 N N . THR A 1 195 ? 15.324 -7.278 -22.132 1.00 81.06 195 THR A N 1
ATOM 1494 C CA . THR A 1 195 ? 14.889 -5.873 -22.125 1.00 81.06 195 THR A CA 1
ATOM 1495 C C . THR A 1 195 ? 15.992 -4.943 -22.637 1.00 81.06 195 THR A C 1
ATOM 1497 O O . THR A 1 195 ? 15.722 -4.024 -23.406 1.00 81.06 195 THR A O 1
ATOM 1500 N N . CYS A 1 196 ? 17.257 -5.188 -22.271 1.00 81.56 196 CYS A N 1
ATOM 1501 C CA . CYS A 1 196 ? 18.396 -4.411 -22.772 1.00 81.56 196 CYS A CA 1
ATOM 1502 C C . CYS A 1 196 ? 18.587 -4.546 -24.295 1.00 81.56 196 CYS A C 1
ATOM 1504 O O . CYS A 1 196 ? 18.966 -3.578 -24.960 1.00 81.56 196 CYS A O 1
ATOM 1506 N N . VAL A 1 197 ? 18.336 -5.739 -24.834 1.00 84.94 197 VAL A N 1
ATOM 1507 C CA . VAL A 1 197 ? 18.515 -6.076 -26.250 1.00 84.94 197 VAL A CA 1
ATOM 1508 C C . VAL A 1 197 ? 17.351 -5.590 -27.114 1.00 84.94 197 VAL A C 1
ATOM 1510 O O . VAL A 1 197 ? 17.588 -4.962 -28.146 1.00 84.94 197 VAL A O 1
ATOM 1513 N N . TYR A 1 198 ? 16.113 -5.867 -26.701 1.00 79.62 198 TYR A N 1
ATOM 1514 C CA . TYR A 1 198 ? 14.902 -5.582 -27.478 1.00 79.62 198 TYR A CA 1
ATOM 1515 C C . TYR A 1 198 ? 14.299 -4.207 -27.188 1.00 79.62 198 TYR A C 1
ATOM 1517 O O . TYR A 1 198 ? 13.444 -3.742 -27.935 1.00 79.62 198 TYR A O 1
ATOM 1525 N N . GLY A 1 199 ? 14.753 -3.533 -26.130 1.00 70.56 199 GLY A N 1
ATOM 1526 C CA . GLY A 1 199 ? 14.379 -2.155 -25.811 1.00 70.56 199 GLY A CA 1
ATOM 1527 C C . GLY A 1 199 ? 13.020 -1.988 -25.129 1.00 70.56 199 GLY A C 1
ATOM 1528 O O . GLY A 1 199 ? 12.725 -0.891 -24.664 1.00 70.56 199 GLY A O 1
ATOM 1529 N N . SER A 1 200 ? 12.220 -3.049 -25.017 1.00 69.94 200 SER A N 1
ATOM 1530 C CA . SER A 1 200 ? 10.940 -3.051 -24.305 1.00 69.94 200 SER A CA 1
ATOM 1531 C C . SER A 1 200 ? 10.771 -4.343 -23.512 1.00 69.94 200 SER A C 1
ATOM 1533 O O . SER A 1 200 ? 11.244 -5.395 -23.934 1.00 69.94 200 SER A O 1
ATOM 1535 N N . TYR A 1 201 ? 10.101 -4.255 -22.361 1.00 71.00 201 TYR A N 1
ATOM 1536 C CA . TYR A 1 201 ? 9.628 -5.426 -21.616 1.00 71.00 201 TYR A CA 1
ATOM 1537 C C . TYR A 1 201 ? 8.365 -6.033 -22.248 1.00 71.00 201 TYR A C 1
ATOM 1539 O O . TYR A 1 201 ? 8.112 -7.231 -22.128 1.00 71.00 201 TYR A O 1
ATOM 1547 N N . ASP A 1 202 ? 7.602 -5.193 -22.948 1.00 70.88 202 ASP A N 1
ATOM 1548 C CA . ASP A 1 202 ? 6.330 -5.523 -23.577 1.00 70.88 202 ASP A CA 1
ATOM 1549 C C . ASP A 1 202 ? 6.519 -5.625 -25.091 1.00 70.88 202 ASP A C 1
ATOM 1551 O O . ASP A 1 202 ? 6.115 -4.751 -25.858 1.00 70.88 202 ASP A O 1
ATOM 1555 N N . CYS A 1 203 ? 7.216 -6.674 -25.526 1.00 78.75 203 CYS A N 1
ATOM 1556 C CA . CYS A 1 203 ? 7.347 -7.018 -26.938 1.00 78.75 203 CYS A CA 1
ATOM 1557 C C . CYS A 1 203 ? 7.277 -8.541 -27.148 1.00 78.75 203 CYS A C 1
ATOM 1559 O O . CYS A 1 203 ? 7.603 -9.294 -26.223 1.00 78.75 203 CYS A O 1
ATOM 1561 N N . PRO A 1 204 ? 6.901 -9.010 -28.357 1.00 83.44 204 PRO A N 1
ATOM 1562 C CA . PRO A 1 204 ? 6.699 -10.434 -28.645 1.00 83.44 204 PRO A CA 1
ATOM 1563 C C . PRO A 1 204 ? 7.865 -11.336 -28.235 1.00 83.44 204 PRO A C 1
ATOM 1565 O O . PRO A 1 204 ? 7.665 -12.401 -27.658 1.00 83.44 204 PRO A O 1
ATOM 1568 N N . GLN A 1 205 ? 9.093 -10.872 -28.469 1.00 88.75 205 GLN A N 1
ATOM 1569 C CA . GLN A 1 205 ? 10.325 -11.578 -28.126 1.00 88.75 205 GLN A CA 1
ATOM 1570 C C . GLN A 1 205 ? 10.440 -11.828 -26.620 1.00 88.75 205 GLN A C 1
ATOM 1572 O O . GLN A 1 205 ? 10.755 -12.933 -26.176 1.00 88.75 205 GLN A O 1
ATOM 1577 N N . VAL A 1 206 ? 10.176 -10.792 -25.823 1.00 85.44 206 VAL A N 1
ATOM 1578 C CA . VAL A 1 206 ? 10.279 -10.866 -24.365 1.00 85.44 206 VAL A CA 1
ATOM 1579 C C . VAL A 1 206 ? 9.113 -11.670 -23.790 1.00 85.44 206 VAL A C 1
ATOM 1581 O O . VAL A 1 206 ? 9.328 -12.419 -22.840 1.00 85.44 206 VAL A O 1
ATOM 1584 N N . TRP A 1 207 ? 7.922 -11.622 -24.398 1.00 87.62 207 TRP A N 1
ATOM 1585 C CA . TRP A 1 207 ? 6.791 -12.465 -23.995 1.00 87.62 207 TRP A CA 1
ATOM 1586 C C . TRP A 1 207 ? 7.081 -13.964 -24.162 1.00 87.62 207 TRP A C 1
ATOM 1588 O O . TRP A 1 207 ? 6.832 -14.713 -23.219 1.00 87.62 207 TRP A O 1
ATOM 1598 N N . THR A 1 208 ? 7.688 -14.409 -25.272 1.00 92.19 208 THR A N 1
ATOM 1599 C CA . THR A 1 208 ? 8.106 -15.821 -25.434 1.00 92.19 208 THR A CA 1
ATOM 1600 C C . THR A 1 208 ? 9.076 -16.251 -24.328 1.00 92.19 208 THR A C 1
ATOM 1602 O O . THR A 1 208 ? 8.890 -17.292 -23.694 1.00 92.19 208 THR A O 1
ATOM 1605 N N . LEU A 1 209 ? 10.108 -15.441 -24.058 1.00 91.75 209 LEU A N 1
ATOM 1606 C CA . LEU A 1 209 ? 11.133 -15.757 -23.055 1.00 91.75 209 LEU A CA 1
ATOM 1607 C C . LEU A 1 209 ? 10.567 -15.803 -21.634 1.00 91.75 209 LEU A C 1
ATOM 1609 O O . LEU A 1 209 ? 10.930 -16.687 -20.854 1.00 91.75 209 LEU A O 1
ATOM 1613 N N . ARG A 1 210 ? 9.667 -14.873 -21.301 1.00 89.12 210 ARG A N 1
ATOM 1614 C CA . ARG A 1 210 ? 8.978 -14.856 -20.010 1.00 89.12 210 ARG A CA 1
ATOM 1615 C C . ARG A 1 210 ? 8.092 -16.102 -19.857 1.00 89.12 210 ARG A C 1
ATOM 1617 O O . ARG A 1 210 ? 8.192 -16.771 -18.832 1.00 89.12 210 ARG A O 1
ATOM 1624 N N . ARG A 1 211 ? 7.320 -16.505 -20.883 1.00 91.12 211 ARG A N 1
ATOM 1625 C CA . ARG A 1 211 ? 6.488 -17.729 -20.807 1.00 91.12 211 ARG A CA 1
ATOM 1626 C C . ARG A 1 211 ? 7.335 -18.972 -20.576 1.00 91.12 211 ARG A C 1
ATOM 1628 O O . ARG A 1 211 ? 6.982 -19.816 -19.759 1.00 91.12 211 ARG A O 1
ATOM 1635 N N . PHE A 1 212 ? 8.463 -19.075 -21.275 1.00 92.38 212 PHE A N 1
ATOM 1636 C CA . PHE A 1 212 ? 9.403 -20.176 -21.087 1.00 92.38 212 PHE A CA 1
ATOM 1637 C C . PHE A 1 212 ? 9.984 -20.201 -19.666 1.00 92.38 212 PHE A C 1
ATOM 1639 O O . PHE A 1 212 ? 10.107 -21.265 -19.055 1.00 92.38 212 PHE A O 1
ATOM 1646 N N . ARG A 1 213 ? 10.300 -19.031 -19.099 1.00 90.81 213 ARG A N 1
ATOM 1647 C CA . ARG A 1 213 ? 10.701 -18.926 -17.692 1.00 90.81 213 ARG A CA 1
ATOM 1648 C C . ARG A 1 213 ? 9.607 -19.467 -16.769 1.00 90.81 213 ARG A C 1
ATOM 1650 O O . ARG A 1 213 ? 9.898 -20.344 -15.961 1.00 90.81 213 ARG A O 1
ATOM 1657 N N . ASP A 1 214 ? 8.386 -18.962 -16.909 1.00 90.25 214 ASP A N 1
ATOM 1658 C CA . ASP A 1 214 ? 7.286 -19.208 -15.969 1.00 90.25 214 ASP A CA 1
ATOM 1659 C C . ASP A 1 214 ? 6.752 -20.641 -16.015 1.00 90.25 214 ASP A C 1
ATOM 1661 O O . ASP A 1 214 ? 6.445 -21.212 -14.972 1.00 90.25 214 ASP A O 1
ATOM 1665 N N . TYR A 1 215 ? 6.648 -21.221 -17.212 1.00 91.31 215 TYR A N 1
ATOM 1666 C CA . TYR A 1 215 ? 5.985 -22.513 -17.420 1.00 91.31 215 TYR A CA 1
ATOM 1667 C C . TYR A 1 215 ? 6.943 -23.659 -17.752 1.00 91.31 215 TYR A C 1
ATOM 1669 O O . TYR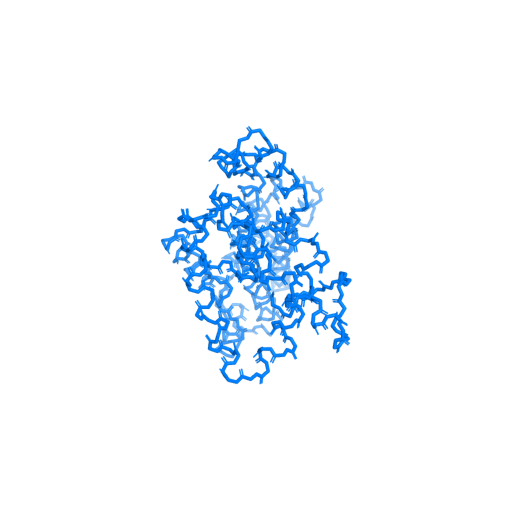 A 1 215 ? 6.505 -24.796 -17.904 1.00 91.31 215 TYR A O 1
ATOM 1677 N N . THR A 1 216 ? 8.245 -23.399 -17.901 1.00 92.00 216 THR A N 1
ATOM 1678 C CA . THR A 1 216 ? 9.231 -24.457 -18.182 1.00 92.00 216 THR A CA 1
ATOM 167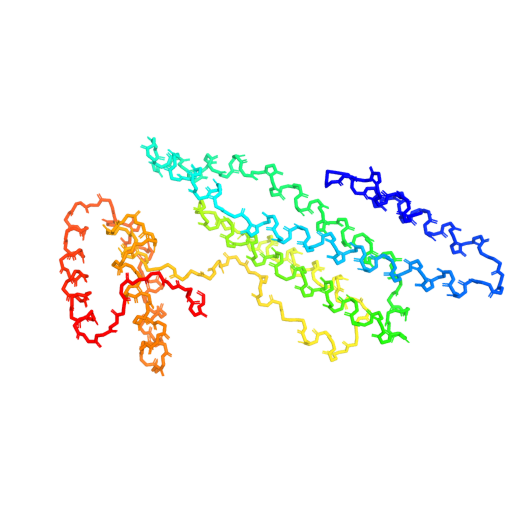9 C C . THR A 1 216 ? 10.395 -24.440 -17.204 1.00 92.00 216 THR A C 1
ATOM 1681 O O . THR A 1 216 ? 10.705 -25.468 -16.603 1.00 92.00 216 THR A O 1
ATOM 1684 N N . LEU A 1 217 ? 11.052 -23.293 -17.011 1.00 91.38 217 LEU A N 1
ATOM 1685 C CA . LEU A 1 217 ? 12.192 -23.224 -16.092 1.00 91.38 217 LEU A CA 1
ATOM 1686 C C . LEU A 1 217 ? 11.744 -23.311 -14.630 1.00 91.38 217 LEU A C 1
ATOM 1688 O O . LEU A 1 217 ? 12.330 -24.072 -13.860 1.00 91.38 217 LEU A O 1
ATOM 1692 N N . ASP A 1 218 ? 10.700 -22.580 -14.249 1.00 89.81 218 ASP A N 1
ATOM 1693 C CA . ASP A 1 218 ? 10.233 -22.518 -12.860 1.00 89.81 218 ASP A CA 1
ATOM 1694 C C . ASP A 1 218 ? 9.672 -23.854 -12.331 1.00 89.81 218 ASP A C 1
ATOM 1696 O O . ASP A 1 218 ? 9.736 -24.141 -11.133 1.00 89.81 218 ASP A O 1
ATOM 1700 N N . GLU A 1 219 ? 9.218 -24.729 -13.228 1.00 93.38 219 GLU A N 1
ATOM 1701 C CA . GLU A 1 219 ? 8.700 -26.059 -12.885 1.00 93.38 219 GLU A CA 1
ATOM 1702 C C . GLU A 1 219 ? 9.804 -27.031 -12.422 1.00 93.38 219 GLU A C 1
ATOM 1704 O O . GLU A 1 219 ? 9.536 -28.013 -11.730 1.00 93.38 219 GLU A O 1
ATOM 1709 N N . THR A 1 220 ? 11.077 -26.744 -12.723 1.00 93.31 220 THR A N 1
ATOM 1710 C CA . THR A 1 220 ? 12.206 -27.638 -12.410 1.00 93.31 220 THR A CA 1
ATOM 1711 C C . THR A 1 220 ? 13.167 -27.032 -11.390 1.00 93.31 220 THR A C 1
ATOM 1713 O O . THR A 1 220 ? 13.387 -25.824 -11.338 1.00 93.31 220 THR A O 1
ATOM 1716 N N . TRP A 1 221 ? 13.800 -27.868 -10.561 1.00 87.69 221 TRP A N 1
ATOM 1717 C CA . TRP A 1 221 ? 14.722 -27.381 -9.525 1.00 87.69 221 TRP A CA 1
ATOM 1718 C C . TRP A 1 221 ? 15.956 -26.675 -10.115 1.00 87.69 221 TRP A C 1
ATOM 1720 O O . TRP A 1 221 ? 16.391 -25.650 -9.587 1.00 87.69 221 TRP A O 1
ATOM 1730 N N . TYR A 1 222 ? 16.494 -27.186 -11.225 1.00 86.12 222 TYR A N 1
ATOM 1731 C CA . TYR A 1 222 ? 17.642 -26.589 -11.907 1.00 86.12 222 TYR A CA 1
ATOM 1732 C C . TYR A 1 222 ? 17.241 -25.337 -12.692 1.00 86.12 222 TYR A C 1
ATOM 1734 O O . TYR A 1 222 ? 18.015 -24.383 -12.745 1.00 86.12 222 TYR A O 1
ATOM 1742 N N . GLY A 1 223 ? 16.027 -25.289 -13.249 1.00 87.88 223 GLY A N 1
ATOM 1743 C CA . GLY A 1 223 ? 15.506 -24.080 -13.878 1.00 87.88 223 GLY A CA 1
ATOM 1744 C C . GLY A 1 223 ? 15.288 -22.960 -12.857 1.00 87.88 223 GLY A C 1
ATOM 1745 O O . GLY A 1 223 ? 15.714 -21.834 -13.101 1.00 87.88 223 GLY A O 1
ATOM 1746 N N . ARG A 1 224 ? 14.790 -23.268 -11.651 1.00 86.75 224 ARG A N 1
ATOM 1747 C CA . ARG A 1 224 ? 14.747 -22.309 -10.529 1.00 86.75 224 ARG A CA 1
ATOM 1748 C C . ARG A 1 224 ? 16.133 -21.808 -10.118 1.00 86.75 224 ARG A C 1
ATOM 1750 O O . ARG A 1 224 ? 16.294 -20.621 -9.830 1.00 86.75 224 ARG A O 1
ATOM 1757 N N . LEU A 1 225 ? 17.147 -22.678 -10.105 1.00 84.38 225 LEU A N 1
ATOM 1758 C CA . LEU A 1 225 ? 18.532 -22.262 -9.853 1.00 84.38 225 LEU A CA 1
ATOM 1759 C C . LEU A 1 225 ? 19.045 -21.329 -10.961 1.00 84.38 225 LEU A C 1
ATOM 1761 O O . LEU A 1 225 ? 19.604 -20.277 -10.656 1.00 84.38 225 LEU A O 1
ATOM 1765 N N . PHE A 1 226 ? 18.793 -21.665 -12.229 1.00 86.69 226 PHE A N 1
ATOM 1766 C CA . PHE A 1 226 ? 19.140 -20.816 -13.369 1.00 86.69 226 PHE A CA 1
ATOM 1767 C C . PHE A 1 226 ? 18.484 -19.435 -13.269 1.00 86.69 226 PHE A C 1
ATOM 1769 O O . PHE A 1 226 ? 19.173 -18.429 -13.420 1.00 86.69 226 PHE A O 1
ATOM 1776 N N . ILE A 1 227 ? 17.187 -19.377 -12.952 1.00 82.75 227 ILE A N 1
ATOM 1777 C CA . ILE A 1 227 ? 16.441 -18.132 -12.733 1.00 82.75 227 ILE A CA 1
ATOM 1778 C C . ILE A 1 227 ? 17.137 -17.289 -11.657 1.00 82.75 227 ILE A C 1
ATOM 1780 O O . ILE A 1 227 ? 17.475 -16.132 -11.903 1.00 82.75 227 ILE A O 1
ATOM 1784 N N . LYS A 1 228 ? 17.442 -17.870 -10.490 1.00 80.12 228 LYS A N 1
ATOM 1785 C CA . LYS A 1 228 ? 18.133 -17.154 -9.403 1.00 80.12 228 LYS A CA 1
ATOM 1786 C C . LYS A 1 228 ? 19.493 -16.604 -9.840 1.00 80.12 228 LYS A C 1
ATOM 1788 O O . LYS A 1 228 ? 19.777 -15.431 -9.605 1.00 80.12 228 LYS A O 1
ATOM 1793 N N . CYS A 1 229 ? 20.317 -17.415 -10.504 1.00 77.25 229 CYS A N 1
ATOM 1794 C CA . CYS A 1 229 ? 21.617 -16.978 -11.019 1.00 77.25 229 CYS A CA 1
ATOM 1795 C C . CYS A 1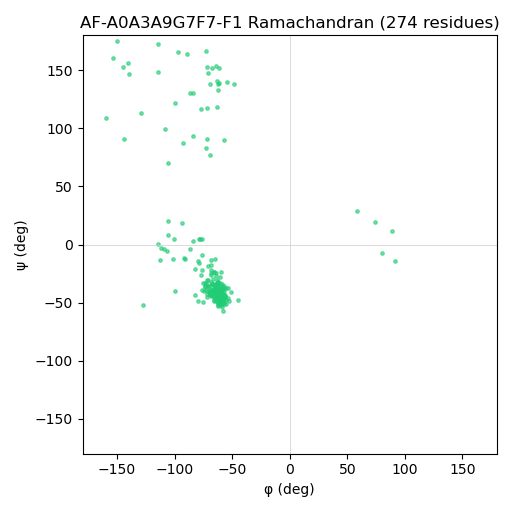 229 ? 21.472 -15.862 -12.060 1.00 77.25 229 CYS A C 1
ATOM 1797 O O . CYS A 1 229 ? 22.199 -14.870 -12.011 1.00 77.25 229 CYS A O 1
ATOM 1799 N N . TYR A 1 230 ? 20.507 -15.995 -12.972 1.00 83.38 230 TYR A N 1
ATOM 1800 C CA . TYR A 1 230 ? 20.200 -14.983 -13.972 1.00 83.38 230 TYR A CA 1
ATOM 1801 C C . TYR A 1 230 ? 19.857 -13.649 -13.310 1.00 83.38 230 TYR A C 1
ATOM 1803 O O . TYR A 1 230 ? 20.470 -12.636 -13.637 1.00 83.38 230 TYR A O 1
ATOM 1811 N N . TYR A 1 231 ? 18.942 -13.636 -12.342 1.00 77.25 231 TYR A N 1
ATOM 1812 C CA . TYR A 1 231 ? 18.526 -12.416 -11.647 1.00 77.25 231 TYR A CA 1
ATOM 1813 C C . TYR A 1 231 ? 19.616 -11.815 -10.751 1.00 77.25 231 TYR A C 1
ATOM 1815 O O . TYR A 1 231 ? 19.648 -10.600 -10.570 1.00 77.25 231 TYR A O 1
ATOM 1823 N N . ALA A 1 232 ? 20.548 -12.630 -10.250 1.00 71.31 232 ALA A N 1
ATOM 1824 C CA . ALA A 1 232 ? 21.693 -12.143 -9.486 1.00 71.31 232 ALA A CA 1
ATOM 1825 C C . ALA A 1 232 ? 22.761 -11.472 -10.371 1.00 71.31 232 ALA A C 1
ATOM 1827 O O . ALA A 1 232 ? 23.333 -10.451 -9.992 1.00 71.31 232 ALA A O 1
ATOM 1828 N N . ILE A 1 233 ? 23.039 -12.032 -11.554 1.00 77.50 233 ILE A N 1
ATOM 1829 C CA . ILE A 1 233 ? 24.200 -11.646 -12.373 1.00 77.50 233 ILE A CA 1
ATOM 1830 C C . ILE A 1 233 ? 23.808 -10.680 -13.498 1.00 77.50 233 ILE A C 1
ATOM 1832 O O . ILE A 1 233 ? 24.529 -9.719 -13.786 1.00 77.50 233 ILE A O 1
ATOM 1836 N N . SER A 1 234 ? 22.660 -10.907 -14.142 1.00 79.31 234 SER A N 1
ATOM 1837 C CA . SER A 1 234 ? 22.252 -10.152 -15.332 1.00 79.31 234 SER A CA 1
ATOM 1838 C C . SER A 1 234 ? 22.159 -8.631 -15.139 1.00 79.31 234 SER A C 1
ATOM 1840 O O . SER A 1 234 ? 22.594 -7.929 -16.058 1.00 79.31 234 SER A O 1
ATOM 1842 N N . PRO A 1 235 ? 21.707 -8.071 -13.992 1.00 75.31 235 PRO A N 1
ATOM 1843 C CA . PRO A 1 235 ? 21.676 -6.618 -13.815 1.00 75.31 235 PRO A CA 1
ATOM 1844 C C . PRO A 1 235 ? 23.080 -6.002 -13.838 1.00 75.31 235 PRO A C 1
ATOM 1846 O O . PRO A 1 235 ? 23.280 -4.927 -14.407 1.00 75.31 235 PRO A O 1
ATOM 1849 N N . MET A 1 236 ? 24.071 -6.695 -13.266 1.00 75.44 236 MET A N 1
ATOM 1850 C CA . MET A 1 236 ? 25.464 -6.244 -13.252 1.00 75.44 236 MET A CA 1
ATOM 1851 C C . MET A 1 236 ? 26.065 -6.270 -14.663 1.00 75.44 236 MET A C 1
ATOM 1853 O O . MET A 1 236 ? 26.673 -5.288 -15.091 1.00 75.44 236 MET A O 1
ATOM 1857 N N . LEU A 1 237 ? 25.817 -7.341 -15.424 1.00 78.19 237 LEU A N 1
ATOM 1858 C CA . LEU A 1 237 ? 26.259 -7.449 -16.819 1.00 78.19 237 LEU A CA 1
ATOM 1859 C C . LEU A 1 237 ? 25.650 -6.357 -17.702 1.00 78.19 237 LEU A C 1
ATOM 1861 O O . LEU A 1 237 ? 26.363 -5.709 -18.466 1.00 78.19 237 LEU A O 1
ATOM 1865 N N . VAL A 1 238 ? 24.344 -6.111 -17.577 1.00 80.69 238 VAL A N 1
ATOM 1866 C CA . VAL A 1 238 ? 23.658 -5.052 -18.332 1.00 80.69 238 VAL A CA 1
ATOM 1867 C C . VAL A 1 238 ? 24.180 -3.671 -17.937 1.00 80.69 238 VAL A C 1
ATOM 1869 O O . VAL A 1 238 ? 24.378 -2.824 -18.809 1.00 80.69 238 VAL A O 1
ATOM 1872 N N . LYS A 1 239 ? 24.479 -3.438 -16.655 1.00 74.00 239 LYS A N 1
ATOM 1873 C CA . LYS A 1 239 ? 25.074 -2.177 -16.194 1.00 74.00 239 LYS A CA 1
ATOM 1874 C C . LYS A 1 239 ? 26.438 -1.915 -16.838 1.00 74.00 239 LYS A C 1
ATOM 1876 O O . LYS A 1 239 ? 26.713 -0.776 -17.210 1.00 74.00 239 LYS A O 1
ATOM 1881 N N . TRP A 1 240 ? 27.281 -2.939 -16.965 1.00 74.69 240 TRP A N 1
ATOM 1882 C CA . TRP A 1 240 ? 28.639 -2.795 -17.502 1.00 74.69 240 TRP A CA 1
ATOM 1883 C C . TRP A 1 240 ? 28.681 -2.792 -19.033 1.00 74.69 240 TRP A C 1
ATOM 1885 O O . TRP A 1 240 ? 29.345 -1.947 -19.629 1.00 74.69 240 TRP A O 1
ATOM 1895 N N . PHE A 1 241 ? 27.938 -3.690 -19.681 1.00 83.38 241 PHE A N 1
ATOM 1896 C CA . PHE A 1 241 ? 28.056 -3.944 -21.121 1.00 83.38 241 PHE A CA 1
ATOM 1897 C C . PHE A 1 241 ? 26.832 -3.527 -21.933 1.00 83.38 241 PHE A C 1
ATOM 1899 O O . PHE A 1 241 ? 26.922 -3.409 -23.156 1.00 83.38 241 PHE A O 1
ATOM 1906 N N . GLY A 1 242 ? 25.700 -3.235 -21.292 1.00 78.19 242 GLY A N 1
ATOM 1907 C CA . GLY A 1 242 ? 24.422 -2.983 -21.961 1.00 78.19 242 GLY A CA 1
ATOM 1908 C C . GLY A 1 242 ? 24.381 -1.742 -22.854 1.00 78.19 242 GLY A C 1
ATOM 1909 O O . GLY A 1 242 ? 23.445 -1.595 -23.635 1.00 78.19 242 GLY A O 1
ATOM 1910 N N . LYS A 1 243 ? 25.374 -0.845 -22.789 1.00 80.31 243 LYS A N 1
ATOM 1911 C CA . LYS A 1 243 ? 25.526 0.291 -23.726 1.00 80.31 243 LYS A CA 1
ATOM 1912 C C . LYS A 1 243 ? 26.406 -0.035 -24.938 1.00 80.31 243 LYS A C 1
ATOM 1914 O O . LYS A 1 243 ? 26.445 0.740 -25.890 1.00 80.31 243 LYS A O 1
ATOM 1919 N N . THR A 1 244 ? 27.114 -1.161 -24.919 1.00 87.25 244 THR A N 1
ATOM 1920 C CA . THR A 1 244 ? 28.038 -1.535 -25.992 1.00 87.25 244 THR A CA 1
ATOM 1921 C C . THR A 1 244 ? 27.284 -2.214 -27.138 1.00 87.25 244 THR A C 1
ATOM 1923 O O . THR A 1 244 ? 26.483 -3.129 -26.931 1.00 87.25 244 THR A O 1
ATOM 1926 N N . LYS A 1 245 ? 27.527 -1.758 -28.375 1.00 84.88 245 LYS A N 1
ATOM 1927 C CA . LYS A 1 245 ? 26.839 -2.275 -29.573 1.00 84.88 245 LYS A CA 1
ATOM 1928 C C . LYS A 1 245 ? 27.105 -3.766 -29.792 1.00 84.88 245 LYS A C 1
ATOM 1930 O O . LYS A 1 245 ? 26.186 -4.504 -30.135 1.00 84.88 245 LYS A O 1
ATOM 1935 N N . TRP A 1 246 ? 28.344 -4.203 -29.563 1.00 91.81 246 TRP A N 1
ATOM 1936 C CA . TRP A 1 246 ? 28.732 -5.603 -29.720 1.00 91.81 246 TRP A CA 1
ATOM 1937 C C . TRP A 1 246 ? 27.999 -6.524 -28.734 1.00 91.81 246 TRP A C 1
ATOM 1939 O O . TRP A 1 246 ? 27.456 -7.532 -29.174 1.00 91.81 246 TRP A O 1
ATOM 1949 N N . PHE A 1 247 ? 27.889 -6.153 -27.450 1.00 90.00 247 PHE A N 1
ATOM 1950 C CA . PHE A 1 247 ? 27.157 -6.951 -26.458 1.00 90.00 247 PHE A CA 1
ATOM 1951 C C . PHE A 1 247 ? 25.692 -7.128 -26.853 1.00 90.00 247 PHE A C 1
ATOM 1953 O O . PHE A 1 247 ? 25.186 -8.247 -26.875 1.00 90.00 247 PHE A O 1
ATOM 1960 N N . ARG A 1 248 ? 25.023 -6.031 -27.242 1.00 87.25 248 ARG A N 1
ATOM 1961 C CA . ARG A 1 248 ? 23.631 -6.094 -27.706 1.00 87.25 248 ARG A CA 1
ATOM 1962 C C . ARG A 1 248 ? 23.486 -6.984 -28.932 1.00 87.25 248 ARG A C 1
ATOM 1964 O O . ARG A 1 248 ? 22.597 -7.820 -28.943 1.00 87.25 248 ARG A O 1
ATOM 1971 N N . SER A 1 249 ? 24.356 -6.833 -29.931 1.00 89.06 249 SER A N 1
ATOM 1972 C CA . SER A 1 249 ? 24.313 -7.638 -31.159 1.00 89.06 249 SER A CA 1
ATOM 1973 C C . SER A 1 249 ? 24.529 -9.130 -30.878 1.00 89.06 249 SER A C 1
ATOM 1975 O O . SER A 1 249 ? 23.768 -9.975 -31.347 1.00 89.06 249 SER A O 1
ATOM 1977 N N . PHE A 1 250 ? 25.518 -9.452 -30.039 1.00 93.12 250 PHE A N 1
ATOM 1978 C CA . PHE A 1 250 ? 25.819 -10.821 -29.634 1.00 93.12 250 PHE A CA 1
ATOM 1979 C C . PHE A 1 250 ? 24.653 -11.464 -28.874 1.00 93.12 250 PHE A C 1
ATOM 1981 O O . PHE A 1 250 ? 24.187 -12.541 -29.249 1.00 93.12 250 PHE A O 1
ATOM 1988 N N . CYS A 1 251 ? 24.146 -10.793 -27.835 1.00 90.75 251 CYS A N 1
ATOM 1989 C CA . CYS A 1 251 ? 23.009 -11.286 -27.065 1.00 90.75 251 CYS A CA 1
ATOM 1990 C C . CYS A 1 251 ? 21.752 -11.389 -27.929 1.00 90.75 251 CYS A C 1
ATOM 1992 O O . CYS A 1 251 ? 21.042 -12.381 -27.818 1.00 90.75 251 CYS A O 1
ATOM 1994 N N . LYS A 1 252 ? 21.511 -10.426 -28.827 1.00 90.88 252 LYS A N 1
ATOM 1995 C CA . LYS A 1 252 ? 20.385 -10.461 -29.765 1.00 90.88 252 LYS A CA 1
ATOM 1996 C C . LYS A 1 252 ? 20.417 -11.700 -30.643 1.00 90.88 252 LYS A C 1
ATOM 1998 O O . LYS A 1 252 ? 19.443 -12.430 -30.667 1.00 90.88 252 LYS A O 1
ATOM 2003 N N . SER A 1 253 ? 21.549 -11.994 -31.279 1.00 93.50 253 SER A N 1
ATOM 2004 C CA . SER A 1 253 ? 21.668 -13.178 -32.136 1.00 93.50 253 SER A CA 1
ATOM 2005 C C . SER A 1 253 ? 21.389 -14.486 -31.382 1.00 93.50 253 SER A C 1
ATOM 2007 O O . SER A 1 253 ? 20.757 -15.391 -31.925 1.00 93.50 253 SER A O 1
ATOM 2009 N N . LYS A 1 254 ? 21.829 -14.593 -30.120 1.00 93.88 254 LYS A N 1
ATOM 2010 C CA . LYS A 1 254 ? 21.552 -15.772 -29.284 1.00 93.88 254 LYS A CA 1
ATOM 2011 C C . LYS A 1 254 ? 20.095 -15.854 -28.841 1.00 93.88 254 LYS A C 1
ATOM 2013 O O . LYS A 1 254 ? 19.536 -16.947 -28.851 1.00 93.88 254 LYS A O 1
ATOM 2018 N N . LEU A 1 255 ? 19.510 -14.727 -28.444 1.00 93.12 255 LEU A N 1
ATOM 2019 C CA . LEU A 1 255 ? 18.124 -14.665 -27.996 1.00 93.12 255 LEU A CA 1
ATOM 2020 C C . LEU A 1 255 ? 17.151 -14.892 -29.153 1.00 93.12 255 LEU A C 1
ATOM 2022 O O . LEU A 1 255 ? 16.230 -15.673 -28.972 1.00 93.12 255 LEU A O 1
ATOM 2026 N N . ASP A 1 256 ? 17.392 -14.305 -30.328 1.00 94.62 256 ASP A N 1
ATOM 2027 C CA . ASP A 1 256 ? 16.559 -14.498 -31.523 1.00 94.62 256 ASP A CA 1
ATOM 2028 C C . ASP A 1 256 ? 16.488 -15.989 -31.879 1.00 94.62 256 ASP A C 1
ATOM 2030 O O . ASP A 1 256 ? 15.400 -16.547 -31.947 1.00 94.62 256 ASP A O 1
ATOM 2034 N N . LYS A 1 257 ? 17.640 -16.676 -31.945 1.00 95.88 257 LYS A N 1
ATOM 2035 C CA . LYS A 1 257 ? 17.673 -18.124 -32.203 1.00 95.88 257 LYS A CA 1
ATOM 2036 C C . LYS A 1 257 ? 16.899 -18.929 -31.155 1.00 95.88 257 LYS A C 1
ATOM 2038 O O . LYS A 1 257 ? 16.174 -19.853 -31.493 1.00 95.88 257 LYS A O 1
ATOM 2043 N N . MET A 1 258 ? 17.065 -18.591 -29.876 1.00 95.25 258 MET A N 1
ATOM 2044 C CA . MET A 1 258 ? 16.329 -19.260 -28.805 1.00 95.25 258 MET A CA 1
ATOM 2045 C C . MET A 1 258 ? 14.822 -19.007 -28.921 1.00 95.25 258 MET A C 1
ATOM 2047 O O . MET A 1 258 ? 14.041 -19.922 -28.702 1.00 95.25 258 MET A O 1
ATOM 2051 N N . ILE A 1 259 ? 14.405 -17.787 -29.253 1.00 95.62 259 ILE A N 1
ATOM 2052 C CA . ILE A 1 259 ? 12.995 -17.433 -29.430 1.00 95.62 259 ILE A CA 1
ATOM 2053 C C . ILE A 1 259 ? 12.393 -18.203 -30.602 1.00 95.62 259 ILE A C 1
ATOM 2055 O O . ILE A 1 259 ? 11.299 -18.736 -30.446 1.00 95.62 259 ILE A O 1
ATOM 2059 N N . ASP A 1 260 ? 13.100 -18.299 -31.727 1.00 95.94 260 ASP A N 1
ATOM 2060 C CA . ASP A 1 260 ? 12.652 -19.066 -32.890 1.00 95.94 260 ASP A CA 1
ATOM 2061 C C . ASP A 1 260 ? 12.440 -20.542 -32.514 1.00 95.94 260 ASP A C 1
ATOM 2063 O O . ASP A 1 260 ? 11.333 -21.058 -32.676 1.00 95.94 260 ASP A O 1
ATOM 2067 N N . ASP A 1 261 ? 13.427 -21.171 -31.861 1.00 96.12 261 ASP A N 1
ATOM 2068 C CA . ASP A 1 261 ? 13.330 -22.556 -31.375 1.00 96.12 261 ASP A CA 1
ATOM 2069 C C . ASP A 1 261 ? 12.157 -22.759 -30.385 1.00 96.12 261 ASP A C 1
ATOM 2071 O O . ASP A 1 261 ? 11.541 -23.826 -30.335 1.00 96.12 261 ASP A O 1
ATOM 2075 N N . LEU A 1 262 ? 11.862 -21.767 -29.535 1.00 95.69 262 LEU A N 1
ATOM 2076 C CA . LEU A 1 262 ? 10.763 -21.832 -28.562 1.00 95.69 262 LEU A CA 1
ATOM 2077 C C . LEU A 1 262 ? 9.394 -21.629 -29.220 1.00 95.69 262 LEU A C 1
ATOM 2079 O O . LEU A 1 262 ? 8.437 -22.316 -28.858 1.00 95.69 262 LEU A O 1
ATOM 2083 N N . ASN A 1 263 ? 9.303 -20.717 -30.186 1.00 94.88 263 ASN A N 1
ATOM 2084 C CA . ASN A 1 263 ? 8.086 -20.482 -30.955 1.00 94.88 263 ASN A CA 1
ATOM 2085 C C . ASN A 1 263 ? 7.737 -21.721 -31.795 1.00 94.88 263 ASN A C 1
ATOM 2087 O O . ASN A 1 263 ? 6.577 -22.128 -31.816 1.00 94.88 263 ASN A O 1
ATOM 2091 N N . GLU A 1 264 ? 8.730 -22.376 -32.410 1.00 95.69 264 GLU A N 1
ATOM 2092 C CA . GLU A 1 264 ? 8.549 -23.655 -33.118 1.00 95.69 264 GLU A CA 1
ATOM 2093 C C . GLU A 1 264 ? 8.037 -24.771 -32.194 1.00 95.69 264 GLU A C 1
ATOM 2095 O O . GLU A 1 264 ? 7.241 -25.613 -32.606 1.00 95.69 264 GLU A O 1
ATOM 2100 N N . LYS A 1 265 ? 8.429 -24.748 -30.914 1.00 94.56 265 LYS A N 1
ATOM 2101 C CA . LYS A 1 265 ? 7.920 -25.659 -29.873 1.00 94.56 265 LYS A CA 1
ATOM 2102 C C . LYS A 1 265 ? 6.543 -25.268 -29.324 1.00 94.56 265 LYS A C 1
ATOM 2104 O O . LYS A 1 265 ? 6.061 -25.909 -28.393 1.00 94.56 265 LYS A O 1
ATOM 2109 N N . GLY A 1 266 ? 5.906 -24.238 -29.882 1.00 93.62 266 GLY A N 1
ATOM 2110 C CA . GLY A 1 266 ? 4.548 -23.819 -29.537 1.00 93.62 266 GLY A CA 1
ATOM 2111 C C . GLY A 1 266 ? 4.449 -22.814 -28.388 1.00 93.62 266 GLY A C 1
ATOM 2112 O O . GLY A 1 266 ? 3.345 -22.561 -27.903 1.00 93.62 266 GLY A O 1
ATOM 2113 N N . ILE A 1 267 ? 5.556 -22.214 -27.937 1.00 93.12 267 ILE A N 1
ATOM 2114 C CA . ILE A 1 267 ? 5.492 -21.133 -26.946 1.00 93.12 267 ILE A CA 1
ATOM 2115 C C . ILE A 1 267 ? 5.050 -19.846 -27.642 1.00 93.12 267 ILE A C 1
ATOM 2117 O O . ILE A 1 267 ? 5.744 -19.321 -28.504 1.00 93.12 267 ILE A O 1
ATOM 2121 N N . ALA A 1 268 ? 3.885 -19.325 -27.257 1.00 89.38 268 ALA A N 1
ATOM 2122 C CA . ALA A 1 268 ? 3.311 -18.151 -27.900 1.00 89.38 268 ALA A CA 1
ATOM 2123 C C . ALA A 1 268 ? 4.098 -16.861 -27.604 1.00 89.38 268 ALA A C 1
ATOM 2125 O O . ALA A 1 268 ? 4.439 -16.562 -26.459 1.00 89.38 268 ALA A O 1
ATOM 2126 N N . ASN A 1 269 ? 4.264 -16.042 -28.639 1.00 88.12 269 ASN A N 1
ATOM 2127 C CA . ASN A 1 269 ? 4.851 -14.703 -28.585 1.00 88.12 269 ASN A CA 1
ATOM 2128 C C . ASN A 1 269 ? 3.793 -13.597 -28.425 1.00 88.12 269 ASN A C 1
ATOM 2130 O O . ASN A 1 269 ? 4.048 -12.442 -28.756 1.00 88.12 269 ASN A O 1
ATOM 2134 N N . THR A 1 270 ? 2.582 -13.945 -27.987 1.00 85.25 270 THR A N 1
ATOM 2135 C CA . THR A 1 270 ? 1.494 -12.994 -27.737 1.00 85.25 270 THR A CA 1
ATOM 2136 C C . THR A 1 270 ? 1.543 -12.486 -26.300 1.00 85.25 270 THR A C 1
ATOM 2138 O O . THR A 1 270 ? 2.197 -13.079 -25.436 1.00 85.25 270 THR A O 1
ATOM 2141 N N . TYR A 1 271 ? 0.834 -11.393 -26.029 1.00 81.06 271 TYR A N 1
ATOM 2142 C CA . TYR A 1 271 ? 0.713 -10.849 -24.681 1.00 81.06 271 TYR A CA 1
ATOM 2143 C C . TYR A 1 271 ? 0.202 -11.903 -23.683 1.00 81.06 271 TYR A C 1
ATOM 2145 O O . TYR A 1 271 ? -0.685 -12.699 -24.003 1.00 81.06 271 TYR A O 1
ATOM 2153 N N . TYR A 1 272 ? 0.768 -11.896 -22.475 1.00 74.75 272 TYR A N 1
ATOM 2154 C CA . TYR A 1 272 ? 0.260 -12.632 -21.319 1.00 74.75 272 TYR A CA 1
ATOM 2155 C C . TYR A 1 272 ? 0.678 -11.954 -20.010 1.00 74.75 272 TYR A C 1
ATOM 2157 O O . TYR A 1 272 ? 1.617 -11.151 -19.984 1.00 74.75 272 TYR A O 1
ATOM 2165 N N . GLN A 1 273 ? -0.033 -12.279 -18.932 1.00 70.19 273 GLN A N 1
ATOM 2166 C CA . GLN A 1 273 ? 0.315 -11.857 -17.577 1.00 70.19 273 GLN A CA 1
ATOM 2167 C C . GLN A 1 273 ? 1.292 -12.857 -16.954 1.00 70.19 273 GLN A C 1
ATOM 2169 O O . GLN A 1 273 ? 1.048 -14.061 -17.006 1.00 70.19 273 GLN A O 1
ATOM 2174 N N . ASP A 1 274 ? 2.393 -12.351 -16.394 1.00 74.44 274 ASP A N 1
ATOM 2175 C CA . ASP A 1 274 ? 3.427 -13.181 -15.768 1.00 74.44 274 ASP A CA 1
ATOM 2176 C C . ASP A 1 274 ? 2.886 -13.988 -14.589 1.00 74.44 274 ASP A C 1
ATOM 2178 O O . ASP A 1 274 ? 1.966 -13.558 -13.894 1.00 74.44 274 ASP A O 1
ATOM 2182 N N . LYS A 1 275 ? 3.507 -15.149 -14.336 1.00 69.62 275 LYS A N 1
ATOM 2183 C CA . LYS A 1 275 ? 3.232 -15.961 -13.138 1.00 69.62 275 LYS A CA 1
ATOM 2184 C C . LYS A 1 275 ? 3.618 -15.227 -11.839 1.00 69.62 275 LYS A C 1
ATOM 2186 O O . LYS A 1 275 ? 3.052 -15.542 -10.793 1.00 69.62 275 LYS A O 1
ATOM 2191 N N . TYR A 1 276 ? 4.557 -14.273 -11.911 1.00 55.66 276 TYR A N 1
ATOM 2192 C CA . TYR A 1 276 ? 5.106 -13.502 -10.786 1.00 55.66 276 TYR A CA 1
ATOM 2193 C C . TYR A 1 276 ? 5.332 -12.027 -11.123 1.00 55.66 276 TYR A C 1
ATOM 2195 O O . TYR A 1 276 ? 5.813 -11.745 -12.248 1.00 55.66 276 TYR A O 1
#

Secondary structure (DSSP, 8-state):
-HHHHHH--SS---HHHHHHHHHHHHHHS-TTTHHHHHHHHHHHHHHHHHHHHHHHHHHHH--HHHHHHHHHHHHHHTTTHHHHHHHHHHHHHHHHHHHHHHHHHHHHTS-HHHHHT-HHHHHHHHHHHHHHHHHHHHHHHHHHHTT----HHHHHHHHHHHHHHHTT--HHHHHHS-GGG-SS-------HHHHHHHS-SSSHHHHHHHHHIIIIITTSHHHHHHHHHHHHHHHHHHHHHTT-HHHHHHHHHHHHHHHHHHHHTT---S------

pLDDT: mean 89.1, std 9.97, range [49.75, 98.69]

Nearest PDB structures (foldseek):
  6ek8-assembly1_A  TM=1.794E-01  e=9.131E+00  Yersinia enterocolitica

Radius of gyration: 23.63 Å; Cα contacts (8 Å, |Δi|>4): 318; chains: 1; bounding box: 57×44×62 Å

Sequence (276 aa):
MKALEYVGTIGDPRVGEVVTCGKNAIQYASDDKKEETEKEVYKYYLSRALSLLVIATEKINDVEQLKQTFQTFAVVSALTAGQRTMQADSGTVNLMEGLASNALILKLAVPKEKISDSAEYQNLVKAVANQYVEYSKGLTERYAIYGSKLLDSAVEARRKTIGFFKDGLNEENKSDVSESGINNNATNSGCYIATCVYGSYDCPQVWTLRRFRDYTLDETWYGRLFIKCYYAISPMLVKWFGKTKWFRSFCKSKLDKMIDDLNEKGIANTYYQDKY

Foldseek 3Di:
DVVLCVVADLQGSVLVVLLVVLVVQLVPDDPVCNVVSLVVSLLVLLVLLLVLLVVLLVLLLPCPVLLVQLVVVVVVPVVCSLVVSCVVCVVSNVSSVVSNVSSLVSLLSRDLVVCLVDPSSLVSLLSSLLSLLSSQLSNLQSSVSSPHWDDPVRLVVSVVSSVSSCRSHDPVSSVVRDNPSSDGDRPCLDQLLCCLQVVDCPFLLNQLVLQCLQPPLVVDPVSVVVVVVSVVCSVVCCVVPSVPPVSSVVSCVVSVVVSVVSVVVVRGSDDDDGPD

Solvent-accessible surface area (backbone atoms only — not comparable to full-atom values): 14621 Å² total; per-residue (Å²): 78,79,68,46,60,78,74,30,44,85,93,47,57,47,56,73,57,34,53,52,44,40,51,49,49,39,72,72,38,54,82,95,42,26,69,61,45,41,51,55,42,45,53,46,29,38,53,50,18,33,51,34,25,50,55,27,29,55,58,43,60,61,42,68,69,56,53,54,47,30,53,57,35,33,74,76,35,68,86,51,13,30,63,54,36,48,62,70,45,44,65,59,52,54,45,32,54,49,28,43,51,48,17,49,54,34,48,69,72,43,61,41,70,63,26,60,78,26,74,68,42,38,52,42,38,45,51,34,34,43,38,50,25,53,31,40,30,33,47,20,44,49,35,44,77,40,74,44,61,56,51,71,71,56,35,50,53,48,55,54,50,48,50,62,44,45,58,33,50,53,72,69,58,46,65,71,50,65,62,79,40,56,48,50,68,40,86,75,68,69,58,52,60,52,30,60,51,71,71,41,75,86,40,46,71,42,32,27,55,48,51,46,41,56,75,52,26,57,76,34,76,66,32,42,48,48,50,54,52,45,69,69,46,35,58,58,51,39,72,74,40,52,86,40,69,64,53,37,53,54,52,39,58,56,49,52,54,51,47,52,58,38,44,76,73,67,43,61,48,55,93,77,83,71,90,104